Protein 1HPC (pdb70)

InterPro domains:
  IPR000089 Biotin/lipoyl attachment [PS50968] (56-138)
  IPR002930 Glycine cleavage system H-protein [MF_00272] (38-159)
  IPR002930 Glycine cleavage system H-protein [PTHR11715] (5-164)
  IPR003016 2-oxo acid dehydrogenase, lipoyl-binding site [PS00189] (81-110)
  IPR011053 Single hybrid motif [SSF51230] (37-160)
  IPR017453 Glycine cleavage system H-protein, subgroup [TIGR00527] (39-162)
  IPR033753 Glycine cleavage system H-protein/Simiate [PF01597] (41-160)
  IPR033753 Glycine cleavage system H-protein/Simiate [cd06848] (43-137)

Organism: Pisum sativum (NCBI:txid3888)

Solvent-accessible surface area: 12302 Å² total; per-residue (Å²): 102,84,38,70,122,69,17,74,0,7,73,59,24,4,2,2,83,83,81,66,90,45,0,7,0,0,6,0,27,13,13,22,89,109,24,30,71,3,4,44,3,49,37,20,121,78,51,60,86,11,71,80,42,124,26,17,15,3,0,1,9,62,54,9,7,33,36,5,48,1,6,1,16,2,64,0,52,99,26,14,103,42,0,80,64,123,19,31,37,0,39,88,12,10,18,120,81,1,54,0,0,65,0,104,25,91,48,73,110,27,26,152,79,16,42,15,15,162,104,0,56,132,66,12,109,108,82,49,74,92,204,94,97,40,68,132,78,13,65,0,8,30,8,20,1,4,2,78,76,94,70,68,39,0,10,0,0,8,0,27,12,12,23,89,44,5,23,113,4,63,101,7,92,37,25,125,77,50,66,84,10,68,81,44,98,42,21,14,13,1,61,5,107,115,10,85,12,46,1,4,1,3,0,14,3,82,0,71,82,22,14,101,39,0,98,69,115,26,24,36,2,36,85,23,13,28,123,86,1,42,0,0,45,0,115,21,98,37,69,89,34,26,145,77,11,39,17,13,159,89,0,46,114,32,12,108,84,6,83,49,110,146

GO terms:
  GO:0005759 mitochondrial matrix (C, IDA)
  GO:0019464 glycine decarboxylation via glycine cleavage system (P, IDA)
  GO:0005960 glycine cleavage complex (C, IDA)

Foldseek 3Di:
DDFDFQWFADLLAKTWHDDPQKIWIFGDLVVDVVQDAWDAKFADDAFAKAAAQQFGIWTHGPVDIGTDHDNAIFGWHAALPVCHVPVRCCNVPRPPSRTGTMGRGPPVCSSVVTHGRVRSVVSVVVVVVVD/DDFDAQWFAALLAKIWHDDDQKIWIFGDLLVCVVQDAWDAKFAADFFAKFAAPDFGIWTHGPHDIGTDHDNAIFTWHFALPVCHVPVRCCNVPGPDSRTGTMGRGPDVCSSVVTHGRVVSVVSVVVVPDDD

CATH classification: 2.40.50.100

Nearest PDB structures (foldseek):
  1htp-assembly1_A  TM=1.001E+00  e=2.526E-24  Pisum sativum
  1onl-assembly3_C  TM=9.726E-01  e=1.436E-16  Thermus thermophilus
  3wdn-assembly1_A  TM=9.817E-01  e=2.913E-16  Bos taurus
  1zko-assembly1_A  TM=9.406E-01  e=2.735E-15  Thermotoga maritima
  2edg-assembly1_A  TM=9.296E-01  e=8.887E-15  Mus musculus

Radius of gyration: 18.56 Å; Cα contacts (8 Å, |Δi|>4): 601; chains: 2; bounding box: 46×46×42 Å

Sequence (262 aa):
SNVLDGLKYAPSHEWVKHEGSVATIGITDHAQDHLGEVVFVELPEPGVSVTKGKGFGAVESVKATSDVNSPISGEVIEVNTGLTGKPGLINSSPYEDGWMIKIKPTSPDELESLLGAKEYTKFCEEEDAAHSNVLDGLKYAPSHEWVKHEGSVATIGITDHAQDHLGEVVFVELPEPGVSVTKGKGFGAVESVKATSDVNSPISGEVIEVNTGLTGKPGLINSSPYEDGWMIKIKPTSPDELESLLGAKEYTKFCEEEDAAH

Structure (mmCIF, N/CA/C/O backbone):
data_1HPC
#
_entry.id   1HPC
#
_cell.length_a   57.300
_cell.length_b   57.300
_cell.length_c   136.800
_cell.angle_alpha   90.00
_cell.angle_beta   90.00
_cell.angle_gamma   120.00
#
_symmetry.space_group_name_H-M   'P 31 2 1'
#
loop_
_entity.id
_entity.type
_entity.pdbx_description
1 polymer 'H PROTEIN OF THE GLYCINE CLEAVAGE SYSTEM'
2 non-polymer '5-[(3S)-1,2-dithiolan-3-yl]pentanoic acid'
3 non-polymer 'LIPOIC ACID'
4 water water
#
loop_
_atom_site.group_PDB
_atom_site.id
_atom_site.type_symbol
_atom_site.label_atom_id
_atom_site.label_alt_id
_atom_site.label_comp_id
_atom_site.label_asym_id
_atom_site.label_entity_id
_atom_site.label_seq_id
_atom_site.pdbx_PDB_ins_code
_atom_site.Cartn_x
_atom_site.Cartn_y
_atom_site.Cartn_z
_atom_site.occupancy
_atom_site.B_iso_or_equiv
_atom_site.auth_seq_id
_atom_site.auth_comp_id
_atom_site.auth_asym_id
_atom_site.auth_atom_id
_atom_site.pdbx_PDB_model_num
ATOM 1 N N . SER A 1 1 ? 28.728 -15.614 -2.264 1.00 48.76 1 SER A N 1
ATOM 2 C CA . SER A 1 1 ? 29.709 -16.630 -2.518 1.00 48.41 1 SER A CA 1
ATOM 3 C C . SER A 1 1 ? 30.587 -16.565 -3.773 1.00 44.48 1 SER A C 1
ATOM 4 O O . SER A 1 1 ? 31.255 -17.548 -4.045 1.00 48.07 1 SER A O 1
ATOM 11 N N . ASN A 1 2 ? 30.630 -15.530 -4.615 1.00 38.08 2 ASN A N 1
ATOM 12 C CA . ASN A 1 2 ? 31.638 -15.428 -5.669 1.00 33.05 2 ASN A CA 1
ATOM 13 C C . ASN A 1 2 ? 32.896 -14.887 -4.979 1.00 30.31 2 ASN A C 1
ATOM 14 O O . ASN A 1 2 ? 32.778 -13.922 -4.210 1.00 24.15 2 ASN A O 1
ATOM 20 N N . VAL A 1 3 ? 34.062 -15.524 -5.124 1.00 26.57 3 VAL A N 1
ATOM 21 C CA . VAL A 1 3 ? 35.294 -15.104 -4.476 1.00 25.96 3 VAL A CA 1
ATOM 22 C C . VAL A 1 3 ? 36.256 -14.795 -5.601 1.00 25.99 3 VAL A C 1
ATOM 23 O O . VAL A 1 3 ? 36.407 -15.638 -6.488 1.00 27.39 3 VAL A O 1
ATOM 28 N N . LEU A 1 4 ? 36.929 -13.653 -5.598 1.00 25.46 4 LEU A N 1
ATOM 29 C CA . LEU A 1 4 ? 37.831 -13.342 -6.708 1.00 28.74 4 LEU A CA 1
ATOM 30 C C . LEU A 1 4 ? 39.291 -13.668 -6.436 1.00 30.45 4 LEU A C 1
ATOM 31 O O . LEU A 1 4 ? 39.813 -13.393 -5.357 1.00 30.11 4 LEU A O 1
ATOM 37 N N . ASP A 1 5 ? 39.948 -14.228 -7.417 1.00 32.80 5 ASP A N 1
ATOM 38 C CA . ASP A 1 5 ? 41.322 -14.667 -7.279 1.00 38.09 5 ASP A CA 1
ATOM 39 C C . ASP A 1 5 ? 42.574 -13.806 -7.089 1.00 37.05 5 ASP A C 1
ATOM 40 O O . ASP A 1 5 ? 43.669 -14.313 -6.868 1.00 39.64 5 ASP A O 1
ATOM 46 N N . GLY A 1 6 ? 42.404 -12.559 -6.741 1.00 36.41 6 GLY A N 1
ATOM 47 C CA . GLY A 1 6 ? 43.533 -11.643 -6.940 1.00 36.89 6 GLY A CA 1
ATOM 48 C C . GLY A 1 6 ? 43.388 -10.550 -5.913 1.00 35.10 6 GLY A C 1
ATOM 49 O O . GLY A 1 6 ? 43.921 -9.459 -6.054 1.00 37.11 6 GLY A O 1
ATOM 51 N N . LEU A 1 7 ? 42.585 -10.826 -4.882 1.00 28.95 7 LEU A N 1
ATOM 52 C CA . LEU A 1 7 ? 42.320 -9.895 -3.822 1.00 26.54 7 LEU A CA 1
ATOM 53 C C . LEU A 1 7 ? 42.821 -10.510 -2.529 1.00 25.18 7 LEU A C 1
ATOM 54 O O . LEU A 1 7 ? 43.104 -11.704 -2.480 1.00 25.92 7 LEU A O 1
ATOM 60 N N . LYS A 1 8 ? 42.890 -9.710 -1.484 1.00 26.03 8 LYS A N 1
ATOM 61 C CA . LYS A 1 8 ? 43.285 -10.136 -0.158 1.00 27.47 8 LYS A CA 1
ATOM 62 C C . LYS A 1 8 ? 42.040 -9.985 0.705 1.00 24.82 8 LYS A C 1
ATOM 63 O O . LYS A 1 8 ? 41.292 -9.026 0.503 1.00 21.79 8 LYS A O 1
ATOM 73 N N . TYR A 1 9 ? 41.792 -10.869 1.660 1.00 19.75 9 TYR A N 1
ATOM 74 C CA . TYR A 1 9 ? 40.553 -10.839 2.391 1.00 20.31 9 TYR A CA 1
ATOM 75 C C . TYR A 1 9 ? 40.739 -10.826 3.899 1.00 24.07 9 TYR A C 1
ATOM 76 O O . TYR A 1 9 ? 41.684 -11.413 4.452 1.00 25.59 9 TYR A O 1
ATOM 87 N N . ALA A 1 10 ? 39.848 -10.122 4.593 1.00 22.09 10 ALA A N 1
ATOM 88 C CA . ALA A 1 10 ? 39.832 -10.116 6.034 1.00 20.55 10 ALA A CA 1
ATOM 89 C C . ALA A 1 10 ? 38.703 -11.049 6.491 1.00 22.84 10 ALA A C 1
ATOM 90 O O . ALA A 1 10 ? 37.665 -11.166 5.827 1.00 19.29 10 ALA A O 1
ATOM 93 N N . PRO A 1 11 ? 38.860 -11.713 7.649 1.00 24.69 11 PRO A N 1
ATOM 94 C CA . PRO A 1 11 ? 37.833 -12.520 8.313 1.00 23.70 11 PRO A CA 1
ATOM 95 C C . PRO A 1 11 ? 36.510 -11.794 8.470 1.00 23.12 11 PRO A C 1
ATOM 96 O O . PRO A 1 11 ? 35.431 -12.373 8.351 1.00 22.12 11 PRO A O 1
ATOM 100 N N . SER A 1 12 ? 36.549 -10.483 8.675 1.00 21.30 12 SER A N 1
ATOM 101 C CA . SER A 1 12 ? 35.324 -9.734 8.823 1.00 21.74 12 SER A CA 1
ATOM 102 C C . SER A 1 12 ? 34.689 -9.397 7.469 1.00 19.45 12 SER A C 1
ATOM 103 O O . SER A 1 12 ? 33.769 -8.594 7.388 1.00 22.04 12 SER A O 1
ATOM 108 N N . HIS A 1 13 ? 35.146 -10.019 6.378 1.00 18.02 13 HIS A N 1
ATOM 109 C CA . HIS A 1 13 ? 34.576 -9.965 5.043 1.00 17.44 13 HIS A CA 1
ATOM 110 C C . HIS A 1 13 ? 34.736 -8.699 4.216 1.00 16.93 13 HIS A C 1
ATOM 111 O O . HIS A 1 13 ? 33.859 -8.289 3.460 1.00 18.34 13 HIS A O 1
ATOM 121 N N . GLU A 1 14 ? 35.947 -8.159 4.246 1.00 17.48 14 GLU A N 1
ATOM 122 C CA . GLU A 1 14 ? 36.341 -7.001 3.448 1.00 16.54 14 GLU A CA 1
ATOM 123 C C . GLU A 1 14 ? 37.418 -7.529 2.514 1.00 17.61 14 GLU A C 1
ATOM 124 O O . GLU A 1 14 ? 38.122 -8.495 2.860 1.00 18.98 14 GLU A O 1
ATOM 131 N N . TRP A 1 15 ? 37.541 -6.934 1.337 1.00 15.81 15 TRP A N 1
ATOM 132 C CA . TRP A 1 15 ? 38.557 -7.306 0.387 1.00 13.60 15 TRP A CA 1
ATOM 133 C C . TRP A 1 15 ? 39.485 -6.120 0.202 1.00 16.96 15 TRP A C 1
ATOM 134 O O . TRP A 1 15 ? 39.092 -4.968 0.482 1.00 15.35 15 TRP A O 1
ATOM 147 N N . VAL A 1 16 ? 40.704 -6.379 -0.262 1.00 15.63 16 VAL A N 1
ATOM 148 C CA . VAL A 1 16 ? 41.663 -5.329 -0.578 1.00 20.48 16 VAL A CA 1
ATOM 149 C C . VAL A 1 16 ? 42.198 -5.687 -1.966 1.00 22.72 16 VAL A C 1
ATOM 150 O O . VAL A 1 16 ? 42.503 -6.856 -2.228 1.00 21.83 16 VAL A O 1
ATOM 155 N N . LYS A 1 17 ? 42.299 -4.693 -2.845 1.00 23.08 17 LYS A N 1
ATOM 156 C CA . LYS A 1 17 ? 42.897 -4.821 -4.158 1.00 22.90 17 LYS A CA 1
ATOM 157 C C . LYS A 1 17 ? 44.049 -3.840 -4.100 1.00 25.30 17 LYS A C 1
ATOM 158 O O . LYS A 1 17 ? 43.863 -2.626 -4.013 1.00 21.83 17 LYS A O 1
ATOM 168 N N . HIS A 1 18 ? 45.264 -4.350 -4.101 1.00 29.43 18 HIS A N 1
ATOM 169 C CA . HIS A 1 18 ? 46.455 -3.519 -4.025 1.00 35.22 18 HIS A CA 1
ATOM 170 C C . HIS A 1 18 ? 47.018 -3.346 -5.434 1.00 38.09 18 HIS A C 1
ATOM 171 O O . HIS A 1 18 ? 47.469 -4.341 -5.999 1.00 38.59 18 HIS A O 1
ATOM 181 N N . GLU A 1 19 ? 47.012 -2.154 -6.033 1.00 41.60 19 GLU A N 1
ATOM 182 C CA . GLU A 1 19 ? 47.578 -1.960 -7.360 1.00 44.58 19 GLU A CA 1
ATOM 183 C C . GLU A 1 19 ? 48.608 -0.863 -7.100 1.00 45.06 19 GLU A C 1
ATOM 184 O O . GLU A 1 19 ? 48.260 0.278 -6.784 1.00 45.77 19 GLU A O 1
ATOM 191 N N . GLY A 1 20 ? 49.902 -1.183 -7.145 1.00 44.88 20 GLY A N 1
ATOM 192 C CA . GLY A 1 20 ? 50.958 -0.200 -6.927 1.00 43.34 20 GLY A CA 1
ATOM 193 C C . GLY A 1 20 ? 50.973 0.394 -5.520 1.00 41.66 20 GLY A C 1
ATOM 194 O O . GLY A 1 20 ? 51.072 -0.332 -4.522 1.00 43.02 20 GLY A O 1
ATOM 196 N N . SER A 1 21 ? 50.855 1.716 -5.422 1.00 40.17 21 SER A N 1
ATOM 197 C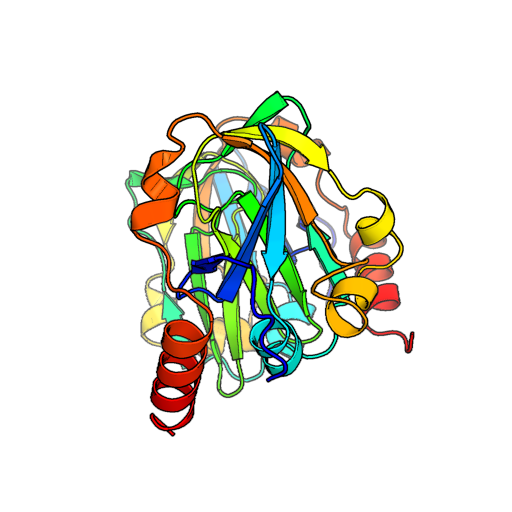 CA . SER A 1 21 ? 50.870 2.393 -4.141 1.00 39.23 21 SER A CA 1
ATOM 198 C C . SER A 1 21 ? 49.497 2.801 -3.617 1.00 35.84 21 SER A C 1
ATOM 199 O O . SER A 1 21 ? 49.400 3.643 -2.716 1.00 35.30 21 SER A O 1
ATOM 204 N N . VAL A 1 22 ? 48.415 2.275 -4.180 1.00 31.94 22 VAL A N 1
ATOM 205 C CA . VAL A 1 22 ? 47.107 2.496 -3.609 1.00 28.11 22 VAL A CA 1
ATOM 206 C C . VAL A 1 22 ? 46.472 1.137 -3.409 1.00 24.31 22 VAL A C 1
ATOM 207 O O . VAL A 1 22 ? 46.869 0.130 -4.010 1.00 24.48 22 VAL A O 1
ATOM 212 N N . ALA A 1 23 ? 45.502 1.110 -2.512 1.00 19.88 23 ALA A N 1
ATOM 213 C CA . ALA A 1 23 ? 44.769 -0.087 -2.186 1.00 18.62 23 ALA A CA 1
ATOM 214 C C . ALA A 1 23 ? 43.314 0.341 -2.144 1.00 18.63 23 ALA A C 1
ATOM 215 O O . ALA A 1 23 ? 43.016 1.398 -1.579 1.00 17.35 23 ALA A O 1
ATOM 218 N N . THR A 1 24 ? 42.433 -0.424 -2.787 1.00 19.09 24 THR A N 1
ATOM 219 C CA . THR A 1 24 ? 40.988 -0.175 -2.819 1.00 17.23 24 THR A CA 1
ATOM 220 C C . THR A 1 24 ? 40.370 -1.216 -1.885 1.00 16.15 24 THR A C 1
ATOM 221 O O . THR A 1 24 ? 40.772 -2.397 -1.900 1.00 14.55 24 THR A O 1
ATOM 227 N N . ILE A 1 25 ? 39.410 -0.787 -1.077 1.00 12.78 25 ILE A N 1
ATOM 228 C CA . ILE A 1 25 ? 38.745 -1.623 -0.094 1.00 13.90 25 ILE A CA 1
ATOM 229 C C . ILE A 1 25 ? 37.235 -1.629 -0.352 1.00 13.29 25 ILE A C 1
ATOM 230 O O . ILE A 1 25 ? 36.683 -0.584 -0.729 1.00 10.60 25 ILE A O 1
ATOM 236 N N . GLY A 1 26 ? 36.563 -2.780 -0.144 1.00 11.91 26 GLY A N 1
ATOM 237 C CA . GLY A 1 26 ? 35.120 -2.928 -0.211 1.00 9.34 26 GLY A CA 1
ATOM 238 C C . GLY A 1 26 ? 34.702 -4.146 0.608 1.00 12.71 26 GLY A C 1
ATOM 239 O O . GLY A 1 26 ? 35.520 -4.733 1.320 1.00 10.60 26 GLY A O 1
ATOM 241 N N . ILE A 1 27 ? 33.448 -4.585 0.593 1.00 12.95 27 ILE A N 1
ATOM 242 C CA . ILE A 1 27 ? 33.043 -5.768 1.340 1.00 13.58 27 ILE A CA 1
ATOM 243 C C . ILE A 1 27 ? 32.736 -6.879 0.317 1.00 14.07 27 ILE A C 1
ATOM 244 O O . ILE A 1 27 ? 32.481 -6.618 -0.870 1.00 12.89 27 ILE A O 1
ATOM 250 N N . THR A 1 28 ? 32.816 -8.153 0.702 1.00 13.31 28 THR A N 1
ATOM 251 C CA . THR A 1 28 ? 32.706 -9.211 -0.274 1.00 10.21 28 THR A CA 1
ATOM 252 C C . THR A 1 28 ? 31.282 -9.541 -0.673 1.00 13.28 28 THR A C 1
ATOM 253 O O . THR A 1 28 ? 30.302 -9.087 -0.065 1.00 11.22 28 THR A O 1
ATOM 259 N N . ASP A 1 29 ? 31.182 -10.423 -1.680 1.00 12.73 29 ASP A N 1
ATOM 260 C CA . ASP A 1 29 ? 29.897 -10.921 -2.116 1.00 13.39 29 ASP A CA 1
ATOM 261 C C . ASP A 1 29 ? 29.250 -11.712 -0.995 1.00 15.77 29 ASP A C 1
ATOM 262 O O . ASP A 1 29 ? 28.026 -11.668 -0.849 1.00 13.98 29 ASP A O 1
ATOM 268 N N . HIS A 1 30 ? 30.011 -12.465 -0.176 1.00 13.08 30 HIS A N 1
ATOM 269 C CA . HIS A 1 30 ? 29.431 -13.193 0.938 1.00 16.49 30 HIS A CA 1
ATOM 270 C C . HIS A 1 30 ? 28.845 -12.206 1.941 1.00 17.39 30 HIS A C 1
ATOM 271 O O . HIS A 1 30 ? 27.768 -12.468 2.501 1.00 17.16 30 HIS A O 1
ATOM 281 N N . ALA A 1 31 ? 29.554 -11.111 2.204 1.00 17.02 31 ALA A N 1
ATOM 282 C CA . ALA A 1 31 ? 29.052 -10.108 3.116 1.00 14.10 31 ALA A CA 1
ATOM 283 C C . ALA A 1 31 ? 27.748 -9.512 2.595 1.00 13.51 31 ALA A C 1
ATOM 284 O O . ALA A 1 31 ? 26.765 -9.560 3.342 1.00 14.66 31 ALA A O 1
ATOM 287 N N . GLN A 1 32 ? 27.616 -9.035 1.351 1.00 12.64 32 GLN A N 1
ATOM 288 C CA . GLN A 1 32 ? 26.365 -8.376 0.966 1.00 12.28 32 GLN A CA 1
ATOM 289 C C . GLN A 1 32 ? 25.207 -9.359 0.967 1.00 13.30 32 GLN A C 1
ATOM 290 O O . GLN A 1 32 ? 24.118 -9.082 1.467 1.00 13.67 32 GLN A O 1
ATOM 299 N N . ASP A 1 33 ? 25.499 -10.607 0.577 1.00 13.10 33 ASP A N 1
ATOM 300 C CA . ASP A 1 33 ? 24.450 -11.605 0.486 1.00 16.31 33 ASP A CA 1
ATOM 301 C C . ASP A 1 33 ? 23.846 -11.930 1.843 1.00 16.08 33 ASP A C 1
ATOM 302 O O . ASP A 1 33 ? 22.650 -12.171 1.974 1.00 17.51 33 ASP A O 1
ATOM 308 N N . HIS A 1 34 ? 24.666 -11.925 2.901 1.00 14.23 34 HIS A N 1
ATOM 309 C CA . HIS A 1 34 ? 24.189 -12.142 4.246 1.00 14.68 34 HIS A CA 1
ATOM 310 C C . HIS A 1 34 ? 23.584 -10.893 4.863 1.00 14.87 34 HIS A C 1
ATOM 311 O O . HIS A 1 34 ? 22.758 -11.057 5.749 1.00 17.51 34 HIS A O 1
ATOM 321 N N . LEU A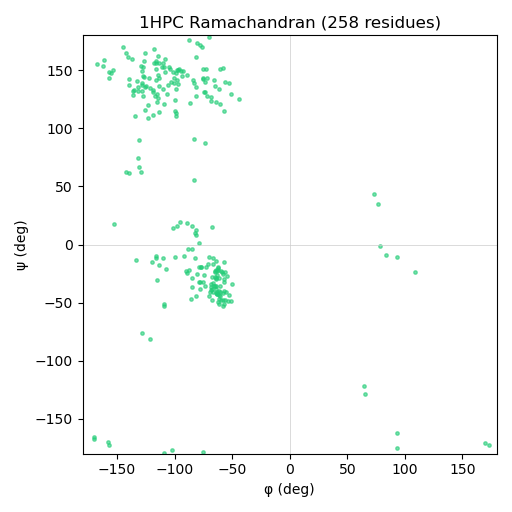 1 35 ? 23.932 -9.664 4.469 1.00 13.99 35 LEU A N 1
ATOM 322 C CA . LEU A 1 35 ? 23.313 -8.491 5.078 1.00 16.57 35 LEU A CA 1
ATOM 323 C C . LEU A 1 35 ? 21.918 -8.241 4.536 1.00 18.05 35 LEU A C 1
ATOM 324 O O . LEU A 1 35 ? 21.046 -7.725 5.249 1.00 18.31 35 LEU A O 1
ATOM 330 N N . GLY A 1 36 ? 21.729 -8.595 3.265 1.00 15.74 36 GLY A N 1
ATOM 331 C CA . GLY A 1 36 ? 20.482 -8.354 2.598 1.00 16.13 36 GLY A CA 1
ATOM 332 C C . GLY A 1 36 ? 20.618 -7.016 1.902 1.00 14.41 36 GLY A C 1
ATOM 333 O O . GLY A 1 36 ? 21.721 -6.494 1.759 1.00 15.57 36 GLY A O 1
ATOM 335 N N . GLU A 1 37 ? 19.496 -6.421 1.529 1.00 13.46 37 GLU A N 1
ATOM 336 C CA . GLU A 1 37 ? 19.483 -5.162 0.790 1.00 16.03 37 GLU A CA 1
ATOM 337 C C . GLU A 1 37 ? 20.142 -4.009 1.553 1.00 15.48 37 GLU A C 1
ATOM 338 O O . GLU A 1 37 ? 19.684 -3.631 2.651 1.00 16.68 37 GLU A O 1
ATOM 345 N N . VAL A 1 38 ? 21.180 -3.425 0.950 1.00 14.26 38 VAL A N 1
ATOM 346 C CA . VAL A 1 38 ? 21.913 -2.317 1.520 1.00 13.70 38 VAL A CA 1
ATOM 347 C C . VAL A 1 38 ? 21.199 -1.031 1.127 1.00 15.90 38 VAL A C 1
ATOM 348 O O . VAL A 1 38 ? 21.007 -0.712 -0.052 1.00 12.49 38 VAL A O 1
ATOM 353 N N . VAL A 1 39 ? 20.802 -0.292 2.169 1.00 15.22 39 VAL A N 1
ATOM 354 C CA . VAL A 1 39 ? 20.053 0.944 1.989 1.00 15.30 39 VAL A CA 1
ATOM 355 C C . VAL A 1 39 ? 20.837 2.205 2.345 1.00 17.29 39 VAL A C 1
ATOM 356 O O . VAL A 1 39 ? 20.374 3.304 2.019 1.00 17.11 39 VAL A O 1
ATOM 361 N N . PHE A 1 40 ? 22.012 2.142 2.994 1.00 16.16 40 PHE A N 1
ATOM 362 C CA . PHE A 1 40 ? 22.779 3.344 3.304 1.00 12.76 40 PHE A CA 1
ATOM 363 C C . PHE A 1 40 ? 24.208 2.944 3.630 1.00 13.46 40 PHE A C 1
ATOM 364 O O . PHE A 1 40 ? 24.440 1.817 4.070 1.00 11.63 40 PHE A O 1
ATOM 373 N N . VAL A 1 41 ? 25.184 3.838 3.417 1.00 13.76 41 VAL A N 1
ATOM 374 C CA . VAL A 1 41 ? 26.609 3.587 3.638 1.00 16.45 41 VAL A CA 1
ATOM 375 C C . VAL A 1 41 ? 27.170 4.856 4.262 1.00 14.91 41 VAL A C 1
ATOM 376 O O . VAL A 1 41 ? 26.813 5.953 3.838 1.00 16.45 41 VAL A O 1
ATOM 381 N N . GLU A 1 42 ? 28.011 4.736 5.276 1.00 13.07 42 GLU A N 1
ATOM 382 C CA . GLU A 1 42 ? 28.674 5.870 5.907 1.00 16.02 42 GLU A CA 1
ATOM 383 C C . GLU A 1 42 ? 30.182 5.731 5.664 1.00 12.98 42 GLU A C 1
ATOM 384 O O . GLU A 1 42 ? 30.770 4.698 6.012 1.00 15.80 42 GLU A O 1
ATOM 391 N N . LEU A 1 43 ? 30.824 6.717 5.042 1.00 13.77 43 LEU A N 1
ATOM 392 C CA . LEU A 1 43 ? 32.233 6.634 4.661 1.00 13.91 43 LEU A CA 1
ATOM 393 C C . LEU A 1 43 ? 33.081 7.679 5.390 1.00 16.71 43 LEU A C 1
ATOM 394 O O . LEU A 1 43 ? 32.524 8.673 5.875 1.00 18.04 43 LEU A O 1
ATOM 400 N N . PRO A 1 44 ? 34.399 7.518 5.574 1.00 14.75 44 PRO A N 1
ATOM 401 C CA . PRO A 1 44 ? 35.266 8.557 6.087 1.00 15.66 44 PRO A CA 1
ATOM 402 C C . PRO A 1 44 ? 35.484 9.716 5.110 1.00 16.85 44 PRO A C 1
ATOM 403 O O . PRO A 1 44 ? 35.033 9.751 3.967 1.00 14.28 44 PRO A O 1
ATOM 407 N N . GLU A 1 45 ? 36.260 10.667 5.600 1.00 16.46 45 GLU A N 1
ATOM 408 C CA . GLU A 1 45 ? 36.583 11.872 4.887 1.00 17.98 45 GLU A CA 1
ATOM 409 C C . GLU A 1 45 ? 37.964 11.672 4.261 1.00 17.11 45 GLU A C 1
ATOM 410 O O . GLU A 1 45 ? 38.803 10.963 4.833 1.00 12.95 45 GLU A O 1
ATOM 417 N N . PRO A 1 46 ? 38.272 12.246 3.096 1.00 17.07 46 PRO A N 1
ATOM 418 C CA . PRO A 1 46 ? 39.600 12.243 2.514 1.00 17.46 46 PRO A CA 1
ATOM 419 C C . PRO A 1 46 ? 40.640 12.841 3.452 1.00 16.47 46 PRO A C 1
ATOM 420 O O . PRO A 1 46 ? 40.360 13.814 4.152 1.00 17.28 46 PRO A O 1
ATOM 424 N N . GLY A 1 47 ? 41.830 12.256 3.526 1.00 16.61 47 GLY A N 1
ATOM 425 C CA . GLY A 1 47 ? 42.889 12.752 4.388 1.00 18.98 47 GLY A CA 1
ATOM 426 C C . GLY A 1 47 ? 42.917 12.081 5.757 1.00 19.47 47 GLY A C 1
ATOM 427 O O . GLY A 1 47 ? 43.848 12.248 6.539 1.00 21.31 47 GLY A O 1
ATOM 429 N N . VAL A 1 48 ? 41.895 11.312 6.093 1.00 21.08 48 VAL A N 1
ATOM 430 C CA . VAL A 1 48 ? 41.784 10.577 7.349 1.00 21.93 48 VAL A CA 1
ATOM 431 C C . VAL A 1 48 ? 42.680 9.356 7.327 1.00 19.83 48 VAL A C 1
ATOM 432 O O . VAL A 1 48 ? 42.935 8.810 6.265 1.00 19.08 48 VAL A O 1
ATOM 437 N N . SER A 1 49 ? 43.167 8.917 8.469 1.00 20.54 49 SER A N 1
ATOM 438 C CA . SER A 1 49 ? 43.924 7.686 8.602 1.00 21.79 49 SER A CA 1
ATOM 439 C C . SER A 1 49 ? 42.983 6.600 9.069 1.00 21.51 49 SER A C 1
ATOM 440 O O . SER A 1 49 ? 42.082 6.870 9.864 1.00 23.78 49 SER A O 1
ATOM 445 N N . VAL A 1 50 ? 43.161 5.395 8.558 1.00 19.02 50 VAL A N 1
ATOM 446 C CA . VAL A 1 50 ? 42.410 4.237 9.014 1.00 21.42 50 VAL A CA 1
ATOM 447 C C . VAL A 1 50 ? 43.472 3.283 9.583 1.00 22.01 50 VAL A C 1
ATOM 448 O O . VAL A 1 50 ? 44.658 3.365 9.208 1.00 17.16 50 VAL A O 1
ATOM 453 N N . THR A 1 51 ? 43.112 2.365 10.493 1.00 23.99 51 THR A N 1
ATOM 454 C CA . THR A 1 51 ? 44.045 1.443 11.150 1.00 19.97 51 THR A CA 1
ATOM 455 C C . THR A 1 51 ? 43.497 0.045 10.990 1.00 18.95 51 THR A C 1
ATOM 456 O O . THR A 1 51 ? 42.291 -0.152 11.124 1.00 18.33 51 THR A O 1
ATOM 462 N N . LYS A 1 52 ? 44.385 -0.890 10.677 1.00 16.06 52 LYS A N 1
ATOM 463 C CA . LYS A 1 52 ? 44.101 -2.299 10.536 1.00 17.58 52 LYS A CA 1
ATOM 464 C C . LYS A 1 52 ? 43.204 -2.750 11.673 1.00 19.57 52 LYS A C 1
ATOM 465 O O . LYS A 1 52 ? 43.523 -2.462 12.822 1.00 22.92 52 LYS A O 1
ATOM 475 N N . GLY A 1 53 ? 42.061 -3.356 11.376 1.00 20.48 53 GLY A N 1
ATOM 476 C CA . GLY A 1 53 ? 41.150 -3.900 12.375 1.00 19.70 53 GLY A CA 1
ATOM 477 C C . GLY A 1 53 ? 40.264 -2.903 13.094 1.00 21.67 53 GLY A C 1
ATOM 478 O O . GLY A 1 53 ? 39.500 -3.332 13.954 1.00 22.12 53 GLY A O 1
ATOM 480 N N . LYS A 1 54 ? 40.356 -1.597 12.829 1.00 17.83 54 LYS A N 1
ATOM 481 C CA . LYS A 1 54 ? 39.518 -0.603 13.450 1.00 17.02 54 LYS A CA 1
ATOM 482 C C . LYS A 1 54 ? 38.502 -0.176 12.404 1.00 18.93 54 LYS A C 1
ATOM 483 O O . LYS A 1 54 ? 38.776 -0.211 11.198 1.00 17.25 54 LYS A O 1
ATOM 493 N N . GLY A 1 55 ? 37.332 0.269 12.845 1.00 18.13 55 GLY A N 1
ATOM 494 C CA . GLY A 1 55 ? 36.248 0.614 11.943 1.00 18.49 55 GLY A CA 1
ATOM 495 C C . GLY A 1 55 ? 36.498 1.934 11.253 1.00 18.64 55 GLY A C 1
ATOM 496 O O . GLY A 1 55 ? 37.028 2.875 11.857 1.00 21.28 55 GLY A O 1
ATOM 498 N N . PHE A 1 56 ? 36.119 2.007 9.985 1.00 15.46 56 PHE A N 1
ATOM 499 C CA . PHE A 1 56 ? 36.239 3.256 9.255 1.00 13.24 56 PHE A CA 1
ATOM 500 C C . PHE A 1 56 ? 34.887 3.742 8.762 1.00 12.35 56 PHE A C 1
ATOM 501 O O . PHE A 1 56 ? 34.791 4.870 8.292 1.00 16.10 56 PHE A O 1
ATOM 510 N N . GLY A 1 57 ? 33.836 2.906 8.757 1.00 13.22 57 GLY A N 1
ATOM 511 C CA . GLY A 1 57 ? 32.565 3.309 8.208 1.00 9.89 57 GLY A CA 1
ATOM 512 C C . GLY A 1 57 ? 31.517 2.282 8.540 1.00 12.98 57 GLY A C 1
ATOM 513 O O . GLY A 1 57 ? 31.785 1.390 9.355 1.00 15.14 57 GLY A O 1
ATOM 515 N N . ALA A 1 58 ? 30.366 2.305 7.895 1.00 11.26 58 ALA A N 1
ATOM 516 C CA . ALA A 1 58 ? 29.294 1.385 8.225 1.00 13.43 58 ALA A CA 1
ATOM 517 C C . ALA A 1 58 ? 28.423 1.167 7.011 1.00 14.12 58 ALA A C 1
ATOM 518 O O . ALA A 1 58 ? 28.296 2.049 6.162 1.00 15.72 58 ALA A O 1
ATOM 521 N N . VAL A 1 59 ? 27.829 -0.025 6.942 1.00 16.36 59 VAL A N 1
ATOM 522 C CA . VAL A 1 59 ? 26.907 -0.388 5.882 1.00 16.18 59 VAL A CA 1
ATOM 523 C C . VAL A 1 59 ? 25.596 -0.678 6.607 1.00 13.90 59 VAL A C 1
ATOM 524 O O . VAL A 1 59 ? 25.594 -1.356 7.629 1.00 9.67 59 VAL A O 1
ATOM 529 N N . GLU A 1 60 ? 24.474 -0.152 6.146 1.00 14.16 60 GLU A N 1
ATOM 530 C CA . GLU A 1 60 ? 23.193 -0.397 6.778 1.00 15.62 60 GLU A CA 1
ATOM 531 C C . GLU A 1 60 ? 22.302 -1.114 5.799 1.00 14.47 60 GLU A C 1
ATOM 532 O O . GLU A 1 60 ? 22.138 -0.689 4.644 1.00 15.28 60 GLU A O 1
ATOM 539 N N . SER A 1 61 ? 21.752 -2.227 6.247 1.00 15.62 61 SER A N 1
ATOM 540 C CA . SER A 1 61 ? 20.813 -3.002 5.465 1.00 13.61 61 SER A CA 1
ATOM 541 C C . SER A 1 61 ? 19.421 -2.689 6.011 1.00 16.09 61 SER A C 1
ATOM 542 O O . SER A 1 61 ? 19.252 -1.886 6.949 1.00 12.27 61 SER A O 1
ATOM 547 N N . VAL A 1 62 ? 18.400 -3.346 5.468 1.00 15.65 62 VAL A N 1
ATOM 548 C CA . VAL A 1 62 ? 17.024 -3.159 5.934 1.00 19.18 62 VAL A CA 1
ATOM 549 C C . VAL A 1 62 ? 16.804 -3.589 7.382 1.00 20.43 62 VAL A C 1
ATOM 550 O O . VAL A 1 62 ? 15.902 -3.063 8.039 1.00 25.61 62 VAL A O 1
ATOM 555 N N . LYS A 1 63 ? 17.616 -4.531 7.880 1.00 20.86 63 LYS A N 1
ATOM 556 C CA . LYS A 1 63 ? 17.491 -5.051 9.226 1.00 21.37 63 LYS A CA 1
ATOM 557 C C . LYS A 1 63 ? 18.592 -4.592 10.181 1.00 22.12 63 LYS A C 1
ATOM 558 O O . LYS A 1 63 ? 18.368 -4.604 11.401 1.00 24.71 63 LYS A O 1
ATOM 565 N N . ALA A 1 64 ? 19.778 -4.148 9.729 1.00 19.55 64 ALA A N 1
ATOM 566 C CA . ALA A 1 64 ? 20.880 -3.962 10.659 1.00 16.29 64 ALA A CA 1
ATOM 567 C C . ALA A 1 64 ? 22.021 -3.074 10.227 1.00 13.23 64 ALA A C 1
ATOM 568 O O . ALA A 1 64 ? 22.201 -2.871 9.036 1.00 12.99 64 ALA A O 1
ATOM 571 N N . THR A 1 65 ? 22.791 -2.566 11.191 1.00 12.84 65 THR A N 1
ATOM 572 C CA . THR A 1 65 ? 23.994 -1.768 10.940 1.00 10.86 65 THR A CA 1
ATOM 573 C C . THR A 1 65 ? 25.187 -2.709 11.081 1.00 11.78 65 THR A C 1
ATOM 574 O O . THR A 1 65 ? 25.304 -3.461 12.055 1.00 12.06 65 THR A O 1
ATOM 580 N N . SER A 1 66 ? 26.115 -2.650 10.146 1.00 13.54 66 SER A N 1
ATOM 581 C CA . SER A 1 66 ? 27.323 -3.434 10.210 1.00 14.13 66 SER A CA 1
ATOM 582 C C . SER A 1 66 ? 28.527 -2.493 10.079 1.00 11.13 66 SER A C 1
ATOM 583 O O . SER A 1 66 ? 28.712 -1.866 9.033 1.00 11.71 66 SER A O 1
ATOM 588 N N . ASP A 1 67 ? 29.386 -2.365 11.088 1.00 11.41 67 ASP A N 1
ATOM 589 C CA . ASP A 1 67 ? 30.531 -1.469 11.007 1.00 10.70 67 ASP A CA 1
ATOM 590 C C . ASP A 1 67 ? 31.614 -2.215 10.283 1.00 13.49 67 ASP A C 1
ATOM 591 O O . ASP A 1 67 ? 31.746 -3.430 10.461 1.00 14.29 67 ASP A O 1
ATOM 597 N N . VAL A 1 68 ? 32.311 -1.506 9.394 1.00 13.46 68 VAL A N 1
ATOM 598 C CA . VAL A 1 68 ? 33.316 -2.147 8.552 1.00 17.13 68 VAL A CA 1
ATOM 599 C C . VAL A 1 68 ? 34.687 -1.748 9.036 1.00 14.14 68 VAL A C 1
ATOM 600 O O . VAL A 1 68 ? 34.963 -0.568 9.262 1.00 14.70 68 VAL A O 1
ATOM 605 N N . ASN A 1 69 ? 35.527 -2.747 9.234 1.00 17.48 69 ASN A N 1
ATOM 606 C CA . ASN A 1 69 ? 36.879 -2.538 9.758 1.00 19.83 69 ASN A CA 1
ATOM 607 C C . ASN A 1 69 ? 37.876 -2.397 8.637 1.00 19.14 69 ASN A C 1
ATOM 608 O O . ASN A 1 69 ? 37.712 -3.071 7.615 1.00 20.87 69 ASN A O 1
ATOM 614 N N . SER A 1 70 ? 38.908 -1.567 8.773 1.00 14.99 70 SER A N 1
ATOM 615 C CA . SER A 1 70 ? 39.873 -1.432 7.703 1.00 15.69 70 SER A CA 1
ATOM 616 C C . SER A 1 70 ? 40.722 -2.701 7.714 1.00 16.90 70 SER A C 1
ATOM 617 O O . SER A 1 70 ? 41.154 -3.089 8.811 1.00 15.93 70 SER A O 1
ATOM 622 N N . PRO A 1 71 ? 40.976 -3.429 6.612 1.00 16.90 71 PRO A N 1
ATOM 623 C CA . PRO A 1 71 ? 41.846 -4.597 6.623 1.00 19.87 71 PRO A CA 1
ATOM 624 C C . PRO A 1 71 ? 43.323 -4.252 6.752 1.00 21.96 71 PRO A C 1
ATOM 625 O O . PRO A 1 71 ? 44.105 -5.110 7.153 1.00 19.99 71 PRO A O 1
ATOM 629 N N . ILE A 1 72 ? 43.737 -3.005 6.443 1.00 23.30 72 ILE A N 1
ATOM 630 C CA . ILE A 1 72 ? 45.122 -2.550 6.565 1.00 22.28 72 ILE A CA 1
ATOM 631 C C . ILE A 1 72 ? 45.132 -1.069 7.005 1.00 21.84 72 ILE A C 1
ATOM 632 O O . ILE A 1 72 ? 44.089 -0.413 7.037 1.00 23.57 72 ILE A O 1
ATOM 638 N N . SER A 1 73 ? 46.261 -0.483 7.372 1.00 21.01 73 SER A N 1
ATOM 639 C CA . SER A 1 73 ? 46.393 0.890 7.823 1.00 21.98 73 SER A CA 1
ATOM 640 C C . SER A 1 73 ? 46.782 1.810 6.657 1.00 21.84 73 SER A C 1
ATOM 641 O O . SER A 1 73 ? 47.494 1.372 5.739 1.00 17.91 73 SER A O 1
ATOM 646 N N . GLY A 1 74 ? 46.364 3.081 6.676 1.00 19.36 74 GLY A N 1
ATOM 647 C CA . GLY A 1 74 ? 46.686 3.978 5.589 1.00 17.42 74 GLY A CA 1
ATOM 648 C C . GLY A 1 74 ? 45.988 5.310 5.701 1.00 18.08 74 GLY A C 1
ATOM 649 O O . GLY A 1 74 ? 45.343 5.616 6.704 1.00 21.52 74 GLY A O 1
ATOM 651 N N . GLU A 1 75 ? 46.110 6.129 4.666 1.00 17.78 75 GLU A N 1
ATOM 652 C CA . GLU A 1 75 ? 45.464 7.440 4.621 1.00 16.67 75 GLU A CA 1
ATOM 653 C C . GLU A 1 75 ? 44.458 7.370 3.476 1.00 14.19 75 GLU A C 1
ATOM 654 O O . GLU A 1 75 ? 44.798 6.913 2.371 1.00 16.27 75 GLU A O 1
ATOM 661 N N . VAL A 1 76 ? 43.212 7.747 3.727 1.00 14.40 76 VAL A N 1
ATOM 662 C CA . VAL A 1 76 ? 42.151 7.767 2.736 1.00 14.12 76 VAL A CA 1
ATOM 663 C C . VAL A 1 76 ? 42.498 8.870 1.749 1.00 15.78 76 VAL A C 1
ATOM 664 O O . VAL A 1 7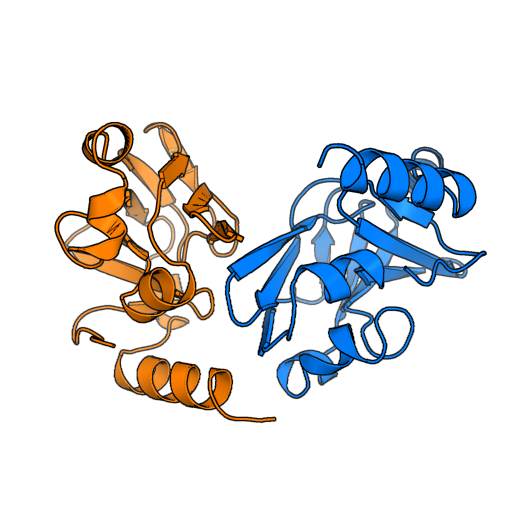6 ? 42.781 10.005 2.130 1.00 21.34 76 VAL A O 1
ATOM 669 N N . ILE A 1 77 ? 42.524 8.561 0.467 1.00 17.65 77 ILE A N 1
ATOM 670 C CA . ILE A 1 77 ? 42.759 9.572 -0.533 1.00 15.06 77 ILE A CA 1
ATOM 671 C C . ILE A 1 77 ? 41.530 9.720 -1.407 1.00 15.05 77 ILE A C 1
ATOM 672 O O . ILE A 1 77 ? 41.325 10.823 -1.916 1.00 15.41 77 ILE A O 1
ATOM 678 N N . GLU A 1 78 ? 40.723 8.680 -1.641 1.00 11.88 78 GLU A N 1
ATOM 679 C CA . GLU A 1 78 ? 39.514 8.794 -2.440 1.00 17.52 78 GLU A CA 1
ATOM 680 C C . GLU A 1 78 ? 38.404 7.966 -1.794 1.00 17.37 78 GLU A C 1
ATOM 681 O O . GLU A 1 78 ? 38.673 6.905 -1.252 1.00 16.01 78 GLU A O 1
ATOM 688 N N . VAL A 1 79 ? 37.165 8.456 -1.836 1.00 16.12 79 VAL A N 1
ATOM 689 C CA . VAL A 1 79 ? 35.990 7.881 -1.190 1.00 16.03 79 VAL A CA 1
ATOM 690 C C . VAL A 1 79 ? 34.955 7.690 -2.298 1.00 14.95 79 VAL A C 1
ATOM 691 O O . VAL A 1 79 ? 34.801 8.572 -3.146 1.00 13.61 79 VAL A O 1
ATOM 696 N N . ASN A 1 80 ? 34.242 6.569 -2.379 1.00 11.70 80 ASN A N 1
ATOM 697 C CA . ASN A 1 80 ? 33.251 6.377 -3.421 1.00 12.94 80 ASN A CA 1
ATOM 698 C C . ASN A 1 80 ? 31.995 7.200 -3.169 1.00 15.04 80 ASN A C 1
ATOM 699 O O . ASN A 1 80 ? 31.034 6.764 -2.528 1.00 15.46 80 ASN A O 1
ATOM 705 N N . THR A 1 81 ? 31.961 8.457 -3.622 1.00 16.24 81 THR A N 1
ATOM 706 C CA . THR A 1 81 ? 30.777 9.276 -3.369 1.00 21.14 81 THR A CA 1
ATOM 707 C C . THR A 1 81 ? 29.522 8.782 -4.091 1.00 19.97 81 THR A C 1
ATOM 708 O O . THR A 1 81 ? 28.404 9.103 -3.672 1.00 25.69 81 THR A O 1
ATOM 714 N N . GLY A 1 82 ? 29.632 7.922 -5.105 1.00 19.74 82 GLY A N 1
ATOM 715 C CA . GLY A 1 82 ? 28.495 7.345 -5.818 1.00 21.05 82 GLY A CA 1
ATOM 716 C C . GLY A 1 82 ? 27.620 6.451 -4.933 1.00 24.88 82 GLY A C 1
ATOM 717 O O . GLY A 1 82 ? 26.389 6.407 -5.133 1.00 27.86 82 GLY A O 1
ATOM 719 N N . LEU A 1 83 ? 28.204 5.828 -3.906 1.00 21.79 83 LEU A N 1
ATOM 720 C CA . LEU A 1 83 ? 27.480 4.971 -2.984 1.00 23.02 83 LEU A CA 1
ATOM 721 C C . LEU A 1 83 ? 26.445 5.666 -2.136 1.00 24.91 83 LEU A C 1
ATOM 722 O O . LEU A 1 83 ? 25.459 5.030 -1.765 1.00 24.59 83 LEU A O 1
ATOM 728 N N . THR A 1 84 ? 26.613 6.951 -1.840 1.00 27.25 84 THR A N 1
ATOM 729 C CA . THR A 1 84 ? 25.656 7.640 -0.988 1.00 34.12 84 THR A CA 1
ATOM 730 C C . THR A 1 84 ? 24.275 7.688 -1.633 1.00 32.15 84 THR A C 1
ATOM 731 O O . THR A 1 84 ? 23.245 7.503 -0.986 1.00 36.44 84 THR A O 1
ATOM 737 N N . GLY A 1 85 ? 24.271 7.943 -2.931 1.00 28.19 85 GLY A N 1
ATOM 738 C CA . GLY A 1 85 ? 23.040 7.954 -3.681 1.00 28.62 85 GLY A CA 1
ATOM 739 C C . GLY A 1 85 ? 22.669 6.574 -4.190 1.00 27.27 85 GLY A C 1
ATOM 740 O O . GLY A 1 85 ? 21.510 6.327 -4.515 1.00 29.27 85 GLY A O 1
ATOM 742 N N . LYS A 1 86 ? 23.617 5.656 -4.317 1.00 24.92 86 LYS A N 1
ATOM 743 C CA . LYS A 1 86 ? 23.292 4.359 -4.845 1.00 23.10 86 LYS A CA 1
ATOM 744 C C . LYS A 1 86 ? 23.816 3.261 -3.923 1.00 21.44 86 LYS A C 1
ATOM 745 O O . LYS A 1 86 ? 24.637 2.450 -4.366 1.00 20.01 86 LYS A O 1
ATOM 755 N N . PRO A 1 87 ? 23.391 3.103 -2.655 1.00 19.73 87 PRO A N 1
ATOM 756 C CA . PRO A 1 87 ? 23.988 2.136 -1.713 1.00 15.89 87 PRO A CA 1
ATOM 757 C C . PRO A 1 87 ? 23.898 0.681 -2.200 1.00 14.77 87 PRO A C 1
ATOM 758 O O . PRO A 1 87 ? 24.707 -0.187 -1.849 1.00 16.63 87 PRO A O 1
ATOM 762 N N . GLY A 1 88 ? 22.929 0.438 -3.093 1.00 14.56 88 GLY A N 1
ATOM 763 C CA . GLY A 1 88 ? 22.623 -0.850 -3.713 1.00 14.40 88 GLY A CA 1
ATOM 764 C C . GLY A 1 88 ? 23.762 -1.409 -4.552 1.00 14.04 88 GLY A C 1
ATOM 765 O O . GLY A 1 88 ? 23.799 -2.621 -4.771 1.00 14.77 88 GLY A O 1
ATOM 767 N N . LEU A 1 89 ? 24.717 -0.581 -5.001 1.00 13.14 89 LEU A N 1
ATOM 768 C CA . LEU A 1 89 ? 25.895 -1.043 -5.739 1.00 14.88 89 LEU A CA 1
ATOM 769 C C . LEU A 1 89 ? 26.696 -2.041 -4.915 1.00 17.68 89 LEU A C 1
ATOM 770 O O . LEU A 1 89 ? 27.422 -2.860 -5.477 1.00 19.09 89 LEU A O 1
ATOM 776 N N . ILE A 1 90 ? 26.568 -2.011 -3.577 1.00 15.36 90 ILE A N 1
ATOM 777 C CA . ILE A 1 90 ? 27.236 -2.985 -2.741 1.00 15.54 90 ILE A CA 1
ATOM 778 C C . ILE A 1 90 ? 26.597 -4.342 -2.978 1.00 15.01 90 ILE A C 1
ATOM 779 O O . ILE A 1 90 ? 27.319 -5.335 -3.006 1.00 15.12 90 ILE A O 1
ATOM 785 N N . ASN A 1 91 ? 25.293 -4.430 -3.194 1.00 12.83 91 ASN A N 1
ATOM 786 C CA . ASN A 1 91 ? 24.650 -5.719 -3.453 1.00 14.61 91 ASN A CA 1
ATOM 787 C C . ASN A 1 91 ? 24.888 -6.165 -4.879 1.00 16.33 91 ASN A C 1
ATOM 788 O O . ASN A 1 91 ? 25.140 -7.347 -5.133 1.00 14.51 91 ASN A O 1
ATOM 794 N N . SER A 1 92 ? 24.863 -5.226 -5.837 1.00 15.35 92 SER A N 1
ATOM 795 C CA . SER A 1 92 ? 25.021 -5.607 -7.227 1.00 18.61 92 SER A CA 1
ATOM 796 C C . SER A 1 92 ? 26.446 -5.758 -7.740 1.00 16.24 92 SER A C 1
ATOM 797 O O . SER A 1 92 ? 26.719 -6.545 -8.645 1.00 17.64 92 SER A O 1
ATOM 802 N N . SER A 1 93 ? 27.392 -5.024 -7.182 1.00 16.24 93 SER A N 1
ATOM 803 C CA . SER A 1 93 ? 28.742 -5.004 -7.673 1.00 14.94 93 SER A CA 1
ATOM 804 C C . SER A 1 93 ? 29.729 -4.920 -6.518 1.00 12.70 93 SER A C 1
ATOM 805 O O . SER A 1 93 ? 30.515 -3.970 -6.492 1.00 17.37 93 SER A O 1
ATOM 810 N N . PRO A 1 94 ? 29.861 -5.849 -5.559 1.00 14.87 94 PRO A N 1
ATOM 811 C CA . PRO A 1 94 ? 30.699 -5.654 -4.372 1.00 14.82 94 PRO A CA 1
ATOM 812 C C . PRO A 1 94 ? 32.188 -5.448 -4.665 1.00 16.03 94 PRO A C 1
ATOM 813 O O . PRO A 1 94 ? 32.917 -4.755 -3.944 1.00 14.28 94 PRO A O 1
ATOM 817 N N . TYR A 1 95 ? 32.650 -6.025 -5.777 1.00 16.02 95 TYR A N 1
ATOM 818 C CA . TYR A 1 95 ? 34.062 -5.991 -6.119 1.00 18.16 95 TYR A CA 1
ATOM 819 C C . TYR A 1 95 ? 34.433 -4.936 -7.139 1.00 18.55 95 TYR A C 1
ATOM 820 O O . TYR A 1 95 ? 35.619 -4.711 -7.360 1.00 17.40 95 TYR A O 1
ATOM 831 N N . GLU A 1 96 ? 33.453 -4.294 -7.784 1.00 23.07 96 GLU A N 1
ATOM 832 C CA . GLU A 1 96 ? 33.754 -3.346 -8.852 1.00 26.74 96 GLU A CA 1
ATOM 833 C C . GLU A 1 96 ? 33.180 -1.985 -8.504 1.00 23.67 96 GLU A C 1
ATOM 834 O O . GLU A 1 96 ? 33.876 -1.121 -7.974 1.00 22.16 96 GLU A O 1
ATOM 841 N N . ASP A 1 97 ? 31.878 -1.797 -8.746 1.00 20.14 97 ASP A N 1
ATOM 842 C CA . ASP A 1 97 ? 31.230 -0.519 -8.539 1.00 20.48 97 ASP A CA 1
ATOM 843 C C . ASP A 1 97 ? 30.934 -0.207 -7.087 1.00 19.82 97 ASP A C 1
ATOM 844 O O . ASP A 1 97 ? 30.699 0.953 -6.759 1.00 21.31 97 ASP A O 1
ATOM 850 N N . GLY A 1 98 ? 30.913 -1.238 -6.230 1.00 17.54 98 GLY A N 1
ATOM 851 C CA . GLY A 1 98 ? 30.661 -1.069 -4.814 1.00 15.48 98 GLY A CA 1
ATOM 852 C C . GLY A 1 98 ? 31.931 -0.829 -3.989 1.00 15.79 98 GLY A C 1
ATOM 853 O O . GLY A 1 98 ? 31.896 -1.047 -2.770 1.00 15.23 98 GLY A O 1
ATOM 855 N N . TRP A 1 99 ? 33.064 -0.429 -4.582 1.00 13.02 99 TRP A N 1
ATOM 856 C CA . TRP A 1 99 ? 34.260 -0.156 -3.808 1.00 11.97 99 TRP A CA 1
ATOM 857 C C . TRP A 1 99 ? 33.933 0.972 -2.847 1.00 14.09 99 TRP A C 1
ATOM 858 O O . TRP A 1 99 ? 33.074 1.802 -3.114 1.00 16.63 99 TRP A O 1
ATOM 871 N N . MET A 1 100 ? 34.573 1.037 -1.690 1.00 14.01 100 MET A N 1
ATOM 872 C CA . MET A 1 100 ? 34.198 2.035 -0.721 1.00 11.60 100 MET A CA 1
ATOM 873 C C . MET A 1 100 ? 35.248 3.114 -0.587 1.00 12.44 100 MET A C 1
ATOM 874 O O . MET A 1 100 ? 34.895 4.295 -0.673 1.00 12.26 100 MET A O 1
ATOM 880 N N . ILE A 1 101 ? 36.522 2.786 -0.373 1.00 10.41 101 ILE A N 1
ATOM 881 C CA . ILE A 1 101 ? 37.570 3.789 -0.171 1.00 12.71 101 ILE A CA 1
ATOM 882 C C . ILE A 1 101 ? 38.847 3.349 -0.885 1.00 14.37 101 ILE A C 1
ATOM 883 O O . ILE A 1 101 ? 38.999 2.164 -1.214 1.00 11.89 101 ILE A O 1
ATOM 889 N N . LYS A 1 102 ? 39.752 4.308 -1.130 1.00 14.10 102 LYS A N 1
ATOM 890 C CA . LYS A 1 102 ? 41.071 4.059 -1.690 1.00 16.69 102 LYS A CA 1
ATOM 891 C C . LYS A 1 102 ? 42.014 4.695 -0.717 1.00 16.38 102 LYS A C 1
ATOM 892 O O . LYS A 1 102 ? 41.814 5.834 -0.278 1.00 17.49 102 LYS A O 1
ATOM 902 N N . ILE A 1 103 ? 43.064 3.956 -0.432 1.00 16.64 103 ILE A N 1
ATOM 903 C CA . ILE A 1 103 ? 44.021 4.259 0.609 1.00 19.04 103 ILE A CA 1
ATOM 904 C C . ILE A 1 103 ? 45.463 4.268 0.094 1.00 19.99 103 ILE A C 1
ATOM 905 O O . ILE A 1 103 ? 45.740 3.623 -0.927 1.00 19.13 103 ILE A O 1
ATOM 911 N N . LYS A 1 104 ? 46.329 5.048 0.771 1.00 18.17 104 LYS A N 1
ATOM 912 C CA . LYS A 1 104 ? 47.765 4.942 0.584 1.00 18.55 104 LYS A CA 1
ATOM 913 C C . LYS A 1 104 ? 48.215 4.081 1.766 1.00 17.23 104 LYS A C 1
ATOM 914 O O . LYS A 1 104 ? 48.112 4.524 2.922 1.00 16.88 104 LYS A O 1
ATOM 924 N N . PRO A 1 105 ? 48.647 2.832 1.550 1.00 16.59 105 PRO A N 1
ATOM 925 C CA . PRO A 1 105 ? 49.017 1.887 2.605 1.00 19.76 105 PRO A CA 1
ATOM 926 C C . PRO A 1 105 ? 50.225 2.371 3.382 1.00 23.42 105 PRO A C 1
ATOM 927 O O . PRO A 1 105 ? 51.275 2.598 2.782 1.00 27.92 105 PRO A O 1
ATOM 931 N N . THR A 1 106 ? 50.149 2.545 4.683 1.00 24.61 106 THR A N 1
ATOM 932 C CA . THR A 1 106 ? 51.292 3.016 5.441 1.00 28.07 106 THR A CA 1
ATOM 933 C C . THR A 1 106 ? 52.192 1.890 5.969 1.00 31.49 106 THR A C 1
ATOM 934 O O . THR A 1 106 ? 53.362 2.112 6.308 1.00 31.57 106 THR A O 1
ATOM 940 N N . SER A 1 107 ? 51.660 0.670 6.121 1.00 29.55 107 SER A N 1
ATOM 941 C CA . SER A 1 107 ? 52.461 -0.461 6.543 1.00 30.38 107 SER A CA 1
ATOM 942 C C . SER A 1 107 ? 52.159 -1.619 5.612 1.00 30.05 107 SER A C 1
ATOM 943 O O . SER A 1 107 ? 51.468 -2.564 5.986 1.00 30.02 107 SER A O 1
ATOM 948 N N . PRO A 1 108 ? 52.645 -1.635 4.367 1.00 33.00 108 PRO A N 1
ATOM 949 C CA . PRO A 1 108 ? 52.159 -2.538 3.340 1.00 36.78 108 PRO A CA 1
ATOM 950 C C . PRO A 1 108 ? 52.370 -4.017 3.639 1.00 38.88 108 PRO A C 1
ATOM 951 O O . PRO A 1 108 ? 51.639 -4.837 3.083 1.00 41.63 108 PRO A O 1
ATOM 955 N N . ASP A 1 109 ? 53.270 -4.428 4.539 1.00 37.90 109 ASP A N 1
ATOM 956 C CA . ASP A 1 109 ? 53.370 -5.850 4.783 1.00 39.34 109 ASP A CA 1
ATOM 957 C C . ASP A 1 109 ? 52.274 -6.394 5.700 1.00 37.78 109 ASP A C 1
ATOM 958 O O . ASP A 1 109 ? 52.238 -7.598 5.953 1.00 36.76 109 ASP A O 1
ATOM 964 N N . GLU A 1 110 ? 51.320 -5.568 6.173 1.00 33.84 110 GLU A N 1
ATOM 965 C CA . GLU A 1 110 ? 50.118 -6.068 6.850 1.00 30.05 110 GLU A CA 1
ATOM 966 C C . GLU A 1 110 ? 49.337 -6.929 5.862 1.00 31.68 110 GLU A C 1
ATOM 967 O O . GLU A 1 110 ? 48.568 -7.817 6.247 1.00 32.23 110 GLU A O 1
ATOM 974 N N . LEU A 1 111 ? 49.568 -6.711 4.557 1.00 30.86 111 LEU A N 1
ATOM 975 C CA . LEU A 1 111 ? 48.968 -7.524 3.527 1.00 35.39 111 LEU A CA 1
ATOM 976 C C . LEU A 1 111 ? 49.428 -8.973 3.583 1.00 39.03 111 LEU A C 1
ATOM 977 O O . LEU A 1 111 ? 48.809 -9.816 2.946 1.00 41.28 111 LEU A O 1
ATOM 983 N N . GLU A 1 112 ? 50.502 -9.289 4.322 1.00 41.04 112 GLU A N 1
ATOM 984 C CA . GLU A 1 112 ? 50.976 -10.652 4.509 1.00 43.32 112 GLU A CA 1
ATOM 985 C C . GLU A 1 112 ? 50.002 -11.494 5.314 1.00 39.95 112 GLU A C 1
ATOM 986 O O . GLU A 1 112 ? 49.818 -12.687 5.076 1.00 38.40 112 GLU A O 1
ATOM 993 N N . SER A 1 113 ? 49.407 -10.842 6.309 1.00 38.80 113 SER A N 1
ATOM 994 C CA . SER A 1 113 ? 48.495 -11.438 7.270 1.00 39.29 113 SER A CA 1
ATOM 995 C C . SER A 1 113 ? 47.050 -11.609 6.793 1.00 38.11 113 SER A C 1
ATOM 996 O O . SER A 1 113 ? 46.164 -11.957 7.582 1.00 41.08 113 SER A O 1
ATOM 1001 N N . LEU A 1 114 ? 46.773 -11.372 5.514 1.00 35.42 114 LEU A N 1
ATOM 1002 C CA . LEU A 1 114 ? 45.414 -11.440 5.032 1.00 33.00 114 LEU A CA 1
ATOM 1003 C C . LEU A 1 114 ? 45.270 -12.738 4.270 1.00 28.59 114 LEU A C 1
ATOM 1004 O O . LEU A 1 114 ? 46.211 -13.289 3.703 1.00 28.84 114 LEU A O 1
ATOM 1010 N N . LEU A 1 115 ? 44.051 -13.231 4.290 1.00 26.19 115 LEU A N 1
ATOM 1011 C CA . LEU A 1 115 ? 43.722 -14.486 3.663 1.00 24.96 115 LEU A CA 1
ATOM 1012 C C . LEU A 1 115 ? 43.670 -14.294 2.161 1.00 22.72 115 LEU A C 1
ATOM 1013 O O . LEU A 1 115 ? 43.274 -13.239 1.665 1.00 26.27 115 LEU A O 1
ATOM 1019 N N . GLY A 1 116 ? 44.114 -15.299 1.432 1.00 20.27 116 GLY A N 1
ATOM 1020 C CA . GLY A 1 116 ? 43.954 -15.310 -0.010 1.00 19.37 116 GLY A CA 1
ATOM 1021 C C . GLY A 1 116 ? 42.601 -15.917 -0.315 1.00 21.40 116 GLY A C 1
ATOM 1022 O O . GLY A 1 116 ? 41.926 -16.429 0.595 1.00 24.67 116 GLY A O 1
ATOM 1024 N N . ALA A 1 117 ? 42.200 -15.955 -1.586 1.00 22.77 117 ALA A N 1
ATOM 1025 C CA . ALA A 1 117 ? 40.908 -16.504 -2.000 1.00 24.49 117 ALA A CA 1
ATOM 1026 C C . ALA A 1 117 ? 40.520 -17.905 -1.518 1.00 27.87 117 ALA A C 1
ATOM 1027 O O . ALA A 1 117 ? 39.422 -18.078 -0.986 1.00 28.16 117 ALA A O 1
ATOM 1030 N N . LYS A 1 118 ? 41.382 -18.931 -1.624 1.00 29.91 118 LYS A N 1
ATOM 1031 C CA . LYS A 1 118 ? 41.060 -20.269 -1.131 1.00 31.82 118 LYS A CA 1
ATOM 1032 C C . LYS A 1 118 ? 40.840 -20.226 0.372 1.00 28.06 118 LYS A C 1
ATOM 1033 O O . LYS A 1 118 ? 39.798 -20.683 0.843 1.00 33.49 118 LYS A O 1
ATOM 1043 N N . GLU A 1 119 ? 41.757 -19.616 1.117 1.00 24.33 119 GLU A N 1
ATOM 1044 C CA . GLU A 1 119 ? 41.633 -19.486 2.552 1.00 27.55 119 GLU A CA 1
ATOM 1045 C C . GLU A 1 119 ? 40.341 -18.774 2.943 1.00 27.91 119 GLU A C 1
ATOM 1046 O O . GLU A 1 119 ? 39.653 -19.193 3.883 1.00 26.18 119 GLU A O 1
ATOM 1053 N N . TYR A 1 120 ? 39.950 -17.732 2.197 1.00 25.94 120 TYR A N 1
ATOM 1054 C CA . TYR A 1 120 ? 38.717 -17.038 2.520 1.00 25.44 120 TYR A CA 1
ATOM 1055 C C . TYR A 1 120 ? 37.500 -17.933 2.238 1.00 25.01 120 TYR A C 1
ATOM 1056 O O . TYR A 1 120 ? 36.542 -17.959 3.028 1.00 23.11 120 TYR A O 1
ATOM 1067 N N . THR A 1 121 ? 37.536 -18.707 1.149 1.00 25.62 121 THR A N 1
ATOM 1068 C CA . THR A 1 121 ? 36.464 -19.627 0.815 1.00 29.25 121 THR A CA 1
ATOM 1069 C C . THR A 1 121 ? 36.294 -20.671 1.919 1.00 32.34 121 THR A C 1
ATOM 1070 O O . THR A 1 121 ? 35.173 -20.886 2.392 1.00 34.31 121 THR A O 1
ATOM 1076 N N . LYS A 1 122 ? 37.382 -21.287 2.397 1.00 33.16 122 LYS A N 1
ATOM 1077 C CA . LYS A 1 122 ? 37.296 -22.288 3.448 1.00 35.00 122 LYS A CA 1
ATOM 1078 C C . LYS A 1 122 ? 36.761 -21.633 4.714 1.00 31.13 122 LYS A C 1
ATOM 1079 O O . LYS A 1 122 ? 35.877 -22.187 5.379 1.00 32.49 122 LYS A O 1
ATOM 1089 N N . PHE A 1 123 ? 37.251 -20.433 5.030 1.00 26.99 123 PHE A N 1
ATOM 1090 C CA . PHE A 1 123 ? 36.772 -19.687 6.181 1.00 24.98 123 PHE A CA 1
ATOM 1091 C C . PHE A 1 123 ? 35.251 -19.464 6.147 1.00 22.22 123 PHE A C 1
ATOM 1092 O O . PHE A 1 123 ? 34.551 -19.649 7.156 1.00 20.26 123 PHE A O 1
ATOM 1101 N N . CYS A 1 124 ? 34.716 -19.026 5.000 1.00 20.43 124 CYS A N 1
ATOM 1102 C CA . CYS A 1 124 ? 33.284 -18.814 4.858 1.00 21.64 124 CYS A CA 1
ATOM 1103 C C . CYS A 1 124 ? 32.520 -20.118 4.991 1.00 22.46 124 CYS A C 1
ATOM 1104 O O . CYS A 1 124 ? 31.443 -20.124 5.598 1.00 20.46 124 CYS A O 1
ATOM 1108 N N . GLU A 1 125 ? 33.052 -21.221 4.462 1.00 22.97 125 GLU A N 1
ATOM 1109 C CA . GLU A 1 125 ? 32.433 -22.525 4.611 1.00 27.47 125 GLU A CA 1
ATOM 1110 C C . GLU A 1 125 ? 32.322 -22.900 6.072 1.00 27.86 125 GLU A C 1
ATOM 1111 O O . GLU A 1 125 ? 31.232 -23.277 6.507 1.00 26.58 125 GLU A O 1
ATOM 1118 N N . GLU A 1 126 ? 33.407 -22.738 6.840 1.00 26.65 126 GLU A N 1
ATOM 1119 C CA . GLU A 1 126 ? 33.423 -23.056 8.265 1.00 28.43 126 GLU A CA 1
ATOM 1120 C C . GLU A 1 126 ? 32.433 -22.206 9.040 1.00 26.46 126 GLU A C 1
ATOM 1121 O O . GLU A 1 126 ? 31.675 -22.691 9.888 1.00 27.25 126 GLU A O 1
ATOM 1128 N N . GLU A 1 127 ? 32.420 -20.923 8.716 1.00 24.02 127 GLU A N 1
ATOM 1129 C CA . GLU A 1 127 ? 31.546 -20.006 9.384 1.00 25.28 127 GLU A CA 1
ATOM 1130 C C . GLU A 1 127 ? 30.083 -20.300 9.078 1.00 27.15 127 GLU A C 1
ATOM 1131 O O . GLU A 1 127 ? 29.242 -20.264 9.975 1.00 28.32 127 GLU A O 1
ATOM 1138 N N . ASP A 1 128 ? 29.750 -20.636 7.833 1.00 29.11 128 ASP A N 1
ATOM 1139 C CA . ASP A 1 128 ? 28.382 -20.975 7.463 1.00 32.67 128 ASP A CA 1
ATOM 1140 C C . ASP A 1 128 ? 27.992 -22.352 7.966 1.00 34.15 128 ASP A C 1
ATOM 1141 O O . ASP A 1 128 ? 26.806 -22.629 8.082 1.00 34.34 128 ASP A O 1
ATOM 1147 N N . ALA A 1 129 ? 28.924 -23.276 8.178 1.00 37.68 129 ALA A N 1
ATOM 1148 C CA . ALA A 1 129 ? 28.624 -24.601 8.695 1.00 40.50 129 ALA A CA 1
ATOM 1149 C C . ALA A 1 129 ? 28.554 -24.608 10.219 1.00 44.41 129 ALA A C 1
ATOM 1150 O O . ALA A 1 129 ? 28.260 -25.638 10.834 1.00 46.96 129 ALA A O 1
ATOM 1153 N N . ALA A 1 130 ? 28.837 -23.504 10.915 1.00 46.19 130 ALA A N 1
ATOM 1154 C CA . ALA A 1 130 ? 28.559 -23.434 12.335 1.00 48.81 130 ALA A CA 1
ATOM 1155 C C . ALA A 1 130 ? 27.076 -23.046 12.399 1.00 53.86 130 ALA A C 1
ATOM 1156 O O . ALA A 1 130 ? 26.687 -22.055 13.012 1.00 53.11 130 ALA A O 1
ATOM 1159 N N . HIS A 1 131 ? 26.237 -23.855 11.740 1.00 63.32 131 HIS A N 1
ATOM 1160 C CA . HIS A 1 131 ? 24.795 -23.695 11.570 1.00 71.25 131 HIS A CA 1
ATOM 1161 C C . HIS A 1 131 ? 24.253 -25.074 11.172 1.00 73.26 131 HIS A C 1
ATOM 1162 O O . HIS A 1 131 ? 23.059 -25.294 11.347 1.00 75.32 131 HIS A O 1
ATOM 1173 N N . SER B 1 1 ? 6.466 4.203 12.504 1.00 41.58 1 SER B N 1
ATOM 1174 C CA . SER B 1 1 ? 6.981 3.891 13.809 1.00 40.25 1 SER B CA 1
ATOM 1175 C C . SER B 1 1 ? 6.921 5.219 14.546 1.00 37.93 1 SER B C 1
ATOM 1176 O O . SER B 1 1 ? 6.798 6.211 13.831 1.00 40.96 1 SER B O 1
ATOM 1183 N N . ASN B 1 2 ? 6.941 5.337 15.868 1.00 34.30 2 ASN B N 1
ATOM 1184 C CA . ASN B 1 2 ? 7.010 6.648 16.467 1.00 33.77 2 ASN B CA 1
ATOM 1185 C C . ASN B 1 2 ? 8.356 7.269 16.293 1.00 28.95 2 ASN B C 1
ATOM 1186 O O . ASN B 1 2 ? 9.353 6.557 16.259 1.00 26.22 2 ASN B O 1
ATOM 1192 N N . VAL B 1 3 ? 8.353 8.573 16.093 1.00 26.09 3 VAL B N 1
ATOM 1193 C CA . VAL B 1 3 ? 9.541 9.395 16.018 1.00 24.64 3 VAL B CA 1
ATOM 1194 C C . VAL B 1 3 ? 9.179 10.456 17.028 1.00 24.33 3 VAL B C 1
ATOM 1195 O O . VAL B 1 3 ? 8.061 10.961 17.016 1.00 27.78 3 VAL B O 1
ATOM 1200 N N . LEU B 1 4 ? 10.058 10.793 17.944 1.00 25.98 4 LEU B N 1
ATOM 1201 C CA . LEU B 1 4 ? 9.741 11.787 18.948 1.00 24.98 4 LEU B CA 1
ATOM 1202 C C . LEU B 1 4 ? 10.313 13.130 18.522 1.00 24.98 4 LEU B C 1
ATOM 1203 O O . LEU B 1 4 ? 11.350 13.252 17.853 1.00 24.72 4 LEU B O 1
ATOM 1209 N N . ASP B 1 5 ? 9.617 14.171 18.949 1.00 26.63 5 ASP B N 1
ATOM 1210 C CA . ASP B 1 5 ? 9.989 15.501 18.548 1.00 30.06 5 ASP B CA 1
ATOM 1211 C C . ASP B 1 5 ? 11.175 16.215 19.124 1.00 30.20 5 ASP B C 1
ATOM 1212 O O . ASP B 1 5 ? 11.772 16.990 18.382 1.00 36.54 5 ASP B O 1
ATOM 1218 N N . GLY B 1 6 ? 11.580 16.036 20.366 1.00 28.03 6 GLY B N 1
ATOM 1219 C CA . GLY B 1 6 ? 12.723 16.804 20.833 1.00 30.34 6 GLY B CA 1
ATOM 1220 C C . GLY B 1 6 ? 14.037 16.041 20.710 1.00 30.49 6 GLY B C 1
ATOM 1221 O O . GLY B 1 6 ? 15.017 16.412 21.361 1.00 34.23 6 GLY B O 1
ATOM 1223 N N . LEU B 1 7 ? 14.111 14.992 19.888 1.00 26.24 7 LEU B N 1
ATOM 1224 C CA . LEU B 1 7 ? 15.298 14.168 19.875 1.00 21.59 7 LEU B CA 1
ATOM 1225 C C . LEU B 1 7 ? 16.062 14.412 18.611 1.00 21.93 7 LEU B C 1
ATOM 1226 O O . LEU B 1 7 ? 15.481 14.919 17.652 1.00 20.48 7 LEU B O 1
ATOM 1232 N N . LYS B 1 8 ? 17.352 14.078 18.606 1.00 20.10 8 LYS B N 1
ATOM 1233 C CA . LYS B 1 8 ? 18.151 14.136 17.394 1.00 19.98 8 LYS B CA 1
ATOM 1234 C C . LYS B 1 8 ? 18.456 12.677 17.031 1.00 20.02 8 LYS B C 1
ATOM 1235 O O . LYS B 1 8 ? 18.475 11.787 17.901 1.00 20.47 8 LYS B O 1
ATOM 1245 N N . TYR B 1 9 ? 18.671 12.411 15.739 1.00 19.39 9 TYR B N 1
ATOM 1246 C CA . TYR B 1 9 ? 18.759 11.060 15.215 1.00 17.19 9 TYR B CA 1
ATOM 1247 C C . TYR B 1 9 ? 19.946 10.861 14.299 1.00 18.33 9 TYR B C 1
ATOM 1248 O O . TYR B 1 9 ? 20.289 11.758 13.533 1.00 20.24 9 TYR B O 1
ATOM 1259 N N . ALA B 1 10 ? 20.633 9.728 14.361 1.00 20.49 10 ALA B N 1
ATOM 1260 C CA . ALA B 1 10 ? 21.721 9.409 13.442 1.00 18.20 10 ALA B CA 1
ATOM 1261 C C . ALA B 1 10 ? 21.140 8.544 12.317 1.00 18.65 10 ALA B C 1
ATOM 1262 O O . ALA B 1 10 ? 20.197 7.782 12.571 1.00 20.26 10 ALA B O 1
ATOM 1265 N N . PRO B 1 11 ? 21.651 8.547 11.082 1.00 16.53 11 PRO B N 1
ATOM 1266 C CA . PRO B 1 11 ? 21.228 7.628 10.034 1.00 16.65 11 PRO B CA 1
ATOM 1267 C C . PRO B 1 11 ? 21.342 6.147 10.384 1.00 16.07 11 PRO B C 1
ATOM 1268 O O . PRO B 1 11 ? 20.580 5.343 9.830 1.00 16.65 11 PRO B O 1
ATOM 1272 N N . SER B 1 12 ? 22.207 5.741 11.329 1.00 16.01 12 SER B N 1
ATOM 1273 C CA . SER B 1 12 ? 22.244 4.354 11.759 1.00 12.96 12 SER B CA 1
ATOM 1274 C C . SER B 1 12 ? 21.179 4.019 12.790 1.00 13.29 12 SER B C 1
ATOM 1275 O O . SER B 1 12 ? 21.169 2.944 13.392 1.00 14.32 12 SER B O 1
ATOM 1280 N N . HIS B 1 13 ? 20.221 4.922 13.034 1.00 12.81 13 HIS B N 1
ATOM 1281 C CA . HIS B 1 13 ? 19.012 4.704 13.829 1.00 12.15 13 HIS B CA 1
ATOM 1282 C C . HIS B 1 13 ? 19.123 4.690 15.334 1.00 12.97 13 HIS B C 1
ATOM 1283 O O . HIS B 1 13 ? 18.391 3.987 16.046 1.00 14.91 13 HIS B O 1
ATOM 1293 N N . GLU B 1 14 ? 20.018 5.536 15.816 1.00 13.86 14 GLU B N 1
ATOM 1294 C CA . GLU B 1 14 ? 20.115 5.795 17.242 1.00 16.27 14 GLU B CA 1
ATOM 1295 C C . GLU B 1 14 ? 19.591 7.210 17.468 1.00 15.58 14 GLU B C 1
ATOM 1296 O O . GLU B 1 14 ? 19.657 8.035 16.550 1.00 18.13 14 GLU B O 1
ATOM 1303 N N . TRP B 1 15 ? 19.066 7.495 18.654 1.00 14.32 15 TRP B N 1
ATOM 1304 C CA . TRP B 1 15 ? 18.568 8.816 19.008 1.00 13.54 15 TRP B CA 1
ATOM 1305 C C . TRP B 1 15 ? 19.447 9.386 20.128 1.00 16.19 15 TRP B C 1
ATOM 1306 O O . TRP B 1 15 ? 20.187 8.637 20.809 1.00 13.34 15 TRP B O 1
ATOM 1319 N N . VAL B 1 16 ? 19.375 10.705 20.326 1.00 13.96 16 VAL B N 1
ATOM 1320 C CA . VAL B 1 16 ? 20.113 11.421 21.356 1.00 14.51 16 VAL B CA 1
ATOM 1321 C C . VAL B 1 16 ? 19.145 12.402 22.009 1.00 12.74 16 VAL B C 1
ATOM 1322 O O . VAL B 1 16 ? 18.477 13.173 21.309 1.00 13.60 16 VAL B O 1
ATOM 1327 N N . LYS B 1 17 ? 19.054 12.385 23.334 1.00 13.49 17 LYS B N 1
ATOM 1328 C CA . LYS B 1 17 ? 18.282 13.345 24.108 1.00 15.17 17 LYS B CA 1
ATOM 1329 C C . LYS B 1 17 ? 19.337 14.111 24.882 1.00 16.41 17 LYS B C 1
ATOM 1330 O O . LYS B 1 17 ? 20.038 13.522 25.709 1.00 14.45 17 LYS B O 1
ATOM 1340 N N . HIS B 1 18 ? 19.541 15.393 24.648 1.00 17.94 18 HIS B N 1
ATOM 1341 C CA . HIS B 1 18 ? 20.559 16.102 25.401 1.00 21.80 18 HIS B CA 1
ATOM 1342 C C . HIS B 1 18 ? 19.868 16.866 26.520 1.00 22.35 18 HIS B C 1
ATOM 1343 O O . HIS B 1 18 ? 18.950 17.625 26.231 1.00 25.55 18 HIS B O 1
ATOM 1353 N N . GLU B 1 19 ? 20.253 16.656 27.777 1.00 24.67 19 GLU B N 1
ATOM 1354 C CA . GLU B 1 19 ? 19.678 17.336 28.918 1.00 27.70 19 GLU B CA 1
ATOM 1355 C C . GLU B 1 19 ? 20.829 17.776 29.794 1.00 26.37 19 GLU B C 1
ATOM 1356 O O . GLU B 1 19 ? 21.531 16.973 30.409 1.00 28.62 19 GLU B O 1
ATOM 1363 N N . GLY B 1 20 ? 21.045 19.080 29.857 1.00 26.83 20 GLY B N 1
ATOM 1364 C CA . GLY B 1 20 ? 22.116 19.656 30.644 1.00 27.16 20 GLY B CA 1
ATOM 1365 C C . GLY B 1 20 ? 23.443 19.225 30.051 1.00 29.73 20 GLY B C 1
ATOM 1366 O O . GLY B 1 20 ? 23.657 19.349 28.837 1.00 32.12 20 GLY B O 1
ATOM 1368 N N . SER B 1 21 ? 24.337 18.695 30.871 1.00 28.86 21 SER B N 1
ATOM 1369 C CA . SER B 1 21 ? 25.569 18.200 30.329 1.00 31.11 21 SER B CA 1
ATOM 1370 C C . SER B 1 21 ? 25.483 16.688 30.131 1.00 29.73 21 SER B C 1
ATOM 1371 O O . SER B 1 21 ? 26.520 16.054 29.943 1.00 34.26 21 SER B O 1
ATOM 1376 N N . VAL B 1 22 ? 24.298 16.060 30.134 1.00 25.01 22 VAL B N 1
ATOM 1377 C CA . VAL B 1 22 ? 24.201 14.623 29.894 1.00 20.89 22 VAL B CA 1
ATOM 1378 C C . VAL B 1 22 ? 23.458 14.383 28.578 1.00 20.55 22 VAL B C 1
ATOM 1379 O O . VAL B 1 22 ? 22.626 15.192 28.161 1.00 20.84 22 VAL B O 1
ATOM 1384 N N . ALA B 1 23 ? 23.817 13.341 27.833 1.00 17.90 23 ALA B N 1
ATOM 1385 C CA . ALA B 1 23 ? 23.098 12.943 26.639 1.00 16.32 23 ALA B CA 1
ATOM 1386 C C . ALA B 1 23 ? 22.784 11.458 26.806 1.00 13.93 23 ALA B C 1
ATOM 1387 O O . ALA B 1 23 ? 23.656 10.656 27.149 1.00 15.58 23 ALA B O 1
ATOM 1390 N N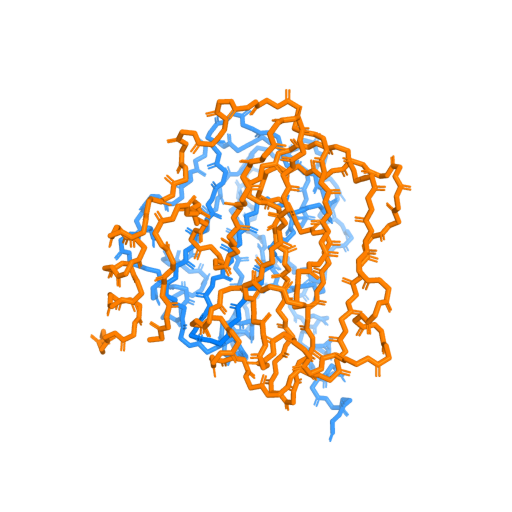 . THR B 1 24 ? 21.521 11.089 26.638 1.00 13.44 24 THR B N 1
ATOM 1391 C CA . THR B 1 24 ? 21.071 9.713 26.752 1.00 13.50 24 THR B CA 1
ATOM 1392 C C . THR B 1 24 ? 20.921 9.162 25.333 1.00 12.28 24 THR B C 1
ATOM 1393 O O . THR B 1 24 ? 20.461 9.898 24.454 1.00 11.86 24 THR B O 1
ATOM 1399 N N . ILE B 1 25 ? 21.324 7.916 25.078 1.00 11.70 25 ILE B N 1
ATOM 1400 C CA . ILE B 1 25 ? 21.316 7.327 23.745 1.00 12.93 25 ILE B CA 1
ATOM 1401 C C . ILE B 1 25 ? 20.562 5.990 23.727 1.00 11.82 25 ILE B C 1
ATOM 1402 O O . ILE B 1 25 ? 20.649 5.205 24.671 1.00 10.91 25 ILE B O 1
ATOM 1408 N N . GLY B 1 26 ? 19.847 5.696 22.645 1.00 11.00 26 GLY B N 1
ATOM 1409 C CA . GLY B 1 26 ? 19.144 4.446 22.498 1.00 9.58 26 GLY B CA 1
ATOM 1410 C C . GLY B 1 26 ? 18.919 4.225 21.024 1.00 10.73 26 GLY B C 1
ATOM 1411 O O . GLY B 1 26 ? 19.422 4.978 20.193 1.00 12.88 26 GLY B O 1
ATOM 1413 N N . ILE B 1 27 ? 18.110 3.243 20.680 1.00 11.94 27 ILE B N 1
ATOM 1414 C CA . ILE B 1 27 ? 17.794 2.845 19.306 1.00 14.77 27 ILE B CA 1
ATOM 1415 C C . ILE B 1 27 ? 16.349 3.286 19.031 1.00 14.41 27 ILE B C 1
ATOM 1416 O O . ILE B 1 27 ? 15.543 3.357 19.974 1.00 15.94 27 ILE B O 1
ATOM 1422 N N . THR B 1 28 ? 15.980 3.644 17.795 1.00 14.91 28 THR B N 1
ATOM 1423 C CA . THR B 1 28 ? 14.648 4.174 17.522 1.00 14.37 28 THR B CA 1
ATOM 1424 C C . THR B 1 28 ? 13.557 3.121 17.453 1.00 16.28 28 THR B C 1
ATOM 1425 O O . THR B 1 28 ? 13.823 1.912 17.359 1.00 16.56 28 THR B O 1
ATOM 1431 N N . ASP B 1 29 ? 12.309 3.561 17.383 1.00 14.66 29 ASP B N 1
ATOM 1432 C CA . ASP B 1 29 ? 11.212 2.633 17.198 1.00 19.35 29 ASP B CA 1
ATOM 1433 C C . ASP B 1 29 ? 11.366 1.878 15.878 1.00 16.86 29 ASP B C 1
ATOM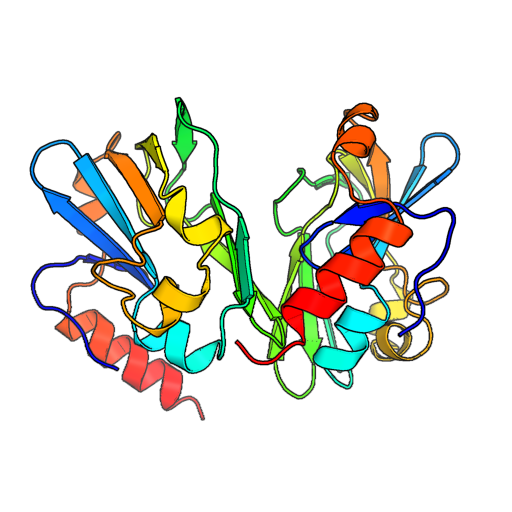 1434 O O . ASP B 1 29 ? 11.266 0.656 15.815 1.00 19.11 29 ASP B O 1
ATOM 1440 N N . HIS B 1 30 ? 11.705 2.584 14.799 1.00 15.50 30 HIS B N 1
ATOM 1441 C CA . HIS B 1 30 ? 11.981 1.983 13.504 1.00 13.84 30 HIS B CA 1
ATOM 1442 C C . HIS B 1 30 ? 13.070 0.908 13.596 1.00 16.88 30 HIS B C 1
ATOM 1443 O O . HIS B 1 30 ? 12.995 -0.121 12.899 1.00 16.73 30 HIS B O 1
ATOM 1453 N N . ALA B 1 31 ? 14.119 1.156 14.384 1.00 14.78 31 ALA B N 1
ATOM 1454 C CA . ALA B 1 31 ? 15.219 0.212 14.468 1.00 14.72 31 ALA B CA 1
ATOM 1455 C C . ALA B 1 31 ? 14.761 -1.066 15.147 1.00 17.02 31 ALA B C 1
ATOM 1456 O O . ALA B 1 31 ? 14.946 -2.151 14.575 1.00 17.10 31 ALA B O 1
ATOM 1459 N N . GLN B 1 32 ? 14.065 -0.974 16.290 1.00 14.27 32 GLN B N 1
ATOM 1460 C CA . GLN B 1 32 ? 13.667 -2.187 16.980 1.00 18.01 32 GLN B CA 1
ATOM 1461 C C . GLN B 1 32 ? 12.627 -2.922 16.155 1.00 16.98 32 GLN B C 1
ATOM 1462 O O . GLN B 1 32 ? 12.620 -4.142 16.109 1.00 18.21 32 GLN B O 1
ATOM 1471 N N . ASP B 1 33 ? 11.785 -2.177 15.445 1.00 15.28 33 ASP B N 1
ATOM 1472 C CA . ASP B 1 33 ? 10.790 -2.768 14.596 1.00 17.85 33 ASP B CA 1
ATOM 1473 C C . ASP B 1 33 ? 11.417 -3.676 13.559 1.00 19.68 33 ASP B C 1
ATOM 1474 O O . ASP B 1 33 ? 10.958 -4.801 13.387 1.00 22.66 33 ASP B O 1
ATOM 1480 N N . HIS B 1 34 ? 12.469 -3.201 12.885 1.00 19.42 34 HIS B N 1
ATOM 1481 C CA . HIS B 1 34 ? 13.123 -3.949 11.823 1.00 19.71 34 HIS B CA 1
ATOM 1482 C C . HIS B 1 34 ? 14.027 -5.063 12.315 1.00 21.13 34 HIS B C 1
ATOM 1483 O O . HIS B 1 34 ? 14.391 -5.977 11.584 1.00 20.99 34 HIS B O 1
ATOM 1493 N N . LEU B 1 35 ? 14.418 -4.974 13.570 1.00 21.40 35 LEU B N 1
ATOM 1494 C CA . LEU B 1 35 ? 15.298 -5.957 14.152 1.00 24.25 35 LEU B CA 1
ATOM 1495 C C . LEU B 1 35 ? 14.526 -7.158 14.670 1.00 25.07 35 LEU B C 1
ATOM 1496 O O . LEU B 1 35 ? 14.983 -8.302 14.559 1.00 25.81 35 LEU B O 1
ATOM 1502 N N . GLY B 1 36 ? 13.336 -6.958 15.226 1.00 25.97 36 GLY B N 1
ATOM 1503 C CA . GLY B 1 36 ? 12.597 -8.049 15.844 1.00 26.21 36 GLY B CA 1
ATOM 1504 C C . GLY B 1 36 ? 12.924 -8.080 17.326 1.00 24.70 36 GLY B C 1
ATOM 1505 O O . GLY B 1 36 ? 13.667 -7.226 17.806 1.00 24.76 36 GLY B O 1
ATOM 1507 N N . GLU B 1 37 ? 12.416 -9.077 18.046 1.00 24.35 37 GLU B N 1
ATOM 1508 C CA . GLU B 1 37 ? 12.610 -9.236 19.484 1.00 24.62 37 GLU B CA 1
ATOM 1509 C C . GLU B 1 37 ? 14.083 -9.306 19.854 1.00 23.55 37 GLU B C 1
ATOM 1510 O O . GLU B 1 37 ? 14.819 -10.204 19.412 1.00 25.90 37 GLU B O 1
ATOM 1517 N N . VAL B 1 38 ? 14.524 -8.311 20.595 1.00 20.38 38 VAL B N 1
ATOM 1518 C CA . VAL B 1 38 ? 15.870 -8.269 21.119 1.00 19.52 38 VAL B CA 1
ATOM 1519 C C . VAL B 1 38 ? 16.005 -9.293 22.229 1.00 20.88 38 VAL B C 1
ATOM 1520 O O . VAL B 1 38 ? 15.232 -9.321 23.185 1.00 21.96 38 VAL B O 1
ATOM 1525 N N . VAL B 1 39 ? 17.038 -10.130 22.103 1.00 19.27 39 VAL B N 1
ATOM 1526 C CA . VAL B 1 39 ? 17.302 -11.161 23.082 1.00 17.65 39 VAL B CA 1
ATOM 1527 C C . VAL B 1 39 ? 18.630 -10.935 23.786 1.00 18.66 39 VAL B C 1
ATOM 1528 O O . VAL B 1 39 ? 18.876 -11.605 24.785 1.00 21.50 39 VAL B O 1
ATOM 1533 N N . PHE B 1 40 ? 19.528 -10.041 23.354 1.00 15.04 40 PHE B N 1
ATOM 1534 C CA . PHE B 1 40 ? 20.792 -9.833 24.040 1.00 13.36 40 PHE B CA 1
ATOM 1535 C C . PHE B 1 40 ? 21.256 -8.443 23.655 1.00 13.51 40 PHE B C 1
ATOM 1536 O O . PHE B 1 40 ? 21.029 -7.996 22.521 1.00 18.05 40 PHE B O 1
ATOM 1545 N N . VAL B 1 41 ? 21.875 -7.730 24.586 1.00 15.15 41 VAL B N 1
ATOM 1546 C CA . VAL B 1 41 ? 22.345 -6.367 24.379 1.00 15.92 41 VAL B CA 1
ATOM 1547 C C . VAL B 1 41 ? 23.742 -6.334 24.997 1.00 19.48 41 VAL B C 1
ATOM 1548 O O . VAL B 1 41 ? 23.916 -6.810 26.129 1.00 21.75 41 VAL B O 1
ATOM 1553 N N . GLU B 1 42 ? 24.734 -5.797 24.280 1.00 15.15 42 GLU B N 1
ATOM 1554 C CA . GLU B 1 42 ? 26.095 -5.701 24.748 1.00 15.47 42 GLU B CA 1
ATOM 1555 C C . GLU B 1 42 ? 26.374 -4.205 24.876 1.00 16.08 42 GLU B C 1
ATOM 1556 O O . GLU B 1 42 ? 26.230 -3.455 23.915 1.00 15.12 42 GLU B O 1
ATOM 1563 N N . LEU B 1 43 ? 26.817 -3.792 26.068 1.00 18.29 43 LEU B N 1
ATOM 1564 C CA . LEU B 1 43 ? 26.945 -2.401 26.492 1.00 19.60 43 LEU B CA 1
ATOM 1565 C C . LEU B 1 43 ? 28.337 -2.128 27.048 1.00 20.66 43 LEU B C 1
ATOM 1566 O O . LEU B 1 43 ? 28.931 -3.063 27.614 1.00 19.87 43 LEU B O 1
ATOM 1572 N N . PRO B 1 44 ? 28.910 -0.913 26.932 1.00 19.03 44 PRO B N 1
ATOM 1573 C CA . PRO B 1 44 ? 30.221 -0.604 27.473 1.00 18.19 44 PRO B CA 1
ATOM 1574 C C . PRO B 1 44 ? 30.185 -0.440 28.994 1.00 21.08 44 PRO B C 1
ATOM 1575 O O . PRO B 1 44 ? 29.151 -0.608 29.643 1.00 22.81 44 PRO B O 1
ATOM 1579 N N . GLU B 1 45 ? 31.332 -0.123 29.581 1.00 21.49 45 GLU B N 1
ATOM 1580 C CA . GLU B 1 45 ? 31.471 0.128 31.004 1.00 20.11 45 GLU B CA 1
ATOM 1581 C C . GLU B 1 45 ? 31.420 1.649 31.219 1.00 21.66 45 GLU B C 1
ATOM 1582 O O . GLU B 1 45 ? 31.891 2.378 30.327 1.00 21.70 45 GLU B O 1
ATOM 1589 N N . PRO B 1 46 ? 30.939 2.223 32.345 1.00 21.29 46 PRO B N 1
ATOM 1590 C CA . PRO B 1 46 ? 31.176 3.623 32.714 1.00 20.92 46 PRO B CA 1
ATOM 1591 C C . PRO B 1 46 ? 32.658 3.974 32.696 1.00 20.55 46 PRO B C 1
ATOM 1592 O O . PRO B 1 46 ? 33.447 3.147 33.137 1.00 23.67 46 PRO B O 1
ATOM 1596 N N . GLY B 1 47 ? 33.136 5.113 32.216 1.00 20.46 47 GLY B N 1
ATOM 1597 C CA . GLY B 1 47 ? 34.556 5.422 32.242 1.00 23.18 47 GLY B CA 1
ATOM 1598 C C . GLY B 1 47 ? 35.191 5.374 30.861 1.00 25.25 47 GLY B C 1
ATOM 1599 O O . GLY B 1 47 ? 36.202 6.015 30.571 1.00 33.17 47 GLY B O 1
ATOM 1601 N N . VAL B 1 48 ? 34.562 4.636 29.968 1.00 24.68 48 VAL B N 1
ATOM 1602 C CA . VAL B 1 48 ? 35.037 4.433 28.620 1.00 23.57 48 VAL B CA 1
ATOM 1603 C C . VAL B 1 48 ? 34.584 5.612 27.740 1.00 23.80 48 VAL B C 1
ATOM 1604 O O . VAL B 1 48 ? 33.504 6.163 27.944 1.00 23.92 48 VAL B O 1
ATOM 1609 N N . SER B 1 49 ? 35.362 6.132 26.805 1.00 24.23 49 SER B N 1
ATOM 1610 C CA . SER B 1 49 ? 34.879 7.151 25.891 1.00 26.53 49 SER B CA 1
ATOM 1611 C C . SER B 1 49 ? 34.266 6.551 24.627 1.00 24.57 49 SER B C 1
ATOM 1612 O O . SER B 1 49 ? 34.711 5.479 24.204 1.00 24.48 49 SER B O 1
ATOM 1617 N N . VAL B 1 50 ? 33.234 7.142 24.035 1.00 21.60 50 VAL B N 1
ATOM 1618 C CA . VAL B 1 50 ? 32.663 6.684 22.771 1.00 19.52 50 VAL B CA 1
ATOM 1619 C C . VAL B 1 50 ? 32.937 7.792 21.742 1.00 21.57 50 VAL B C 1
ATOM 1620 O O . VAL B 1 50 ? 33.131 8.964 22.089 1.00 20.31 50 VAL B O 1
ATOM 1625 N N . THR B 1 51 ? 32.970 7.507 20.446 1.00 21.48 51 THR B N 1
ATOM 1626 C CA . THR B 1 51 ? 33.358 8.474 19.432 1.00 22.59 51 THR B CA 1
ATOM 1627 C C . THR B 1 51 ? 32.256 8.488 18.384 1.00 21.46 51 THR B C 1
ATOM 1628 O O . THR B 1 51 ? 31.686 7.428 18.092 1.00 20.55 51 THR B O 1
ATOM 1634 N N . LYS B 1 52 ? 31.881 9.662 17.872 1.00 22.23 52 LYS B N 1
ATOM 1635 C CA . LYS B 1 52 ? 30.849 9.751 16.845 1.00 23.04 52 LYS B CA 1
ATOM 1636 C C . LYS B 1 52 ? 31.133 8.799 15.674 1.00 22.32 52 LYS B C 1
ATOM 1637 O O . LYS B 1 52 ? 32.257 8.688 15.182 1.00 20.98 52 LYS B O 1
ATOM 1647 N N . GLY B 1 53 ? 30.125 8.014 15.312 1.00 19.82 53 GLY B N 1
ATOM 1648 C CA . GLY B 1 53 ? 30.252 7.071 14.219 1.00 20.90 53 GLY B CA 1
ATOM 1649 C C . GLY B 1 53 ? 30.893 5.744 14.599 1.00 18.57 53 GLY B C 1
ATOM 1650 O O . GLY B 1 53 ? 30.866 4.832 13.779 1.00 23.49 53 GLY B O 1
ATOM 1652 N N . LYS B 1 54 ? 31.455 5.558 15.787 1.00 16.71 54 LYS B N 1
ATOM 1653 C CA . LYS B 1 54 ? 32.080 4.301 16.148 1.00 16.63 54 LYS B CA 1
ATOM 1654 C C . LYS B 1 54 ? 31.119 3.503 17.016 1.00 18.25 54 LYS B C 1
ATOM 1655 O O . LYS B 1 54 ? 30.415 4.082 17.861 1.00 19.60 54 LYS B O 1
ATOM 1665 N N . GLY B 1 55 ? 31.104 2.176 16.833 1.00 18.27 55 GLY B N 1
ATOM 1666 C CA . GLY B 1 55 ? 30.269 1.264 17.605 1.00 17.89 55 GLY B CA 1
ATOM 1667 C C . GLY B 1 55 ? 30.647 1.225 19.076 1.00 18.84 55 GLY B C 1
ATOM 1668 O O . GLY B 1 55 ? 31.830 1.253 19.424 1.00 19.43 55 GLY B O 1
ATOM 1670 N N . PHE B 1 56 ? 29.655 1.241 19.959 1.00 16.87 56 PHE B N 1
ATOM 1671 C CA . PHE B 1 56 ? 29.922 1.099 21.373 1.00 17.23 56 PHE B CA 1
ATOM 1672 C C . PHE B 1 56 ? 29.296 -0.163 21.913 1.00 15.81 56 PHE B C 1
ATOM 1673 O O . PHE B 1 56 ? 29.530 -0.524 23.054 1.00 17.27 56 PHE B O 1
ATOM 1682 N N . GLY B 1 57 ? 28.461 -0.850 21.142 1.00 14.92 57 GLY B N 1
ATOM 1683 C CA . GLY B 1 57 ? 27.780 -1.996 21.670 1.00 12.68 57 GLY B CA 1
ATOM 1684 C C . GLY B 1 57 ? 27.112 -2.686 20.534 1.00 11.40 57 GLY B C 1
ATOM 1685 O O . GLY B 1 57 ? 27.367 -2.359 19.375 1.00 9.97 57 GLY B O 1
ATOM 1687 N N . ALA B 1 58 ? 26.233 -3.603 20.842 1.00 14.29 58 ALA B N 1
ATOM 1688 C CA . ALA B 1 58 ? 25.564 -4.346 19.799 1.00 16.52 58 ALA B CA 1
ATOM 1689 C C . ALA B 1 58 ? 24.260 -4.889 20.341 1.00 16.72 58 ALA B C 1
ATOM 1690 O O . ALA B 1 58 ? 24.139 -5.129 21.545 1.00 18.22 58 ALA B O 1
ATOM 1693 N N . VAL B 1 59 ? 23.247 -5.018 19.501 1.00 18.00 59 VAL B N 1
ATOM 1694 C CA . VAL B 1 59 ? 22.012 -5.633 19.931 1.00 20.90 59 VAL B CA 1
ATOM 1695 C C . VAL B 1 59 ? 21.867 -6.898 19.098 1.00 24.09 59 VAL B C 1
ATOM 1696 O O 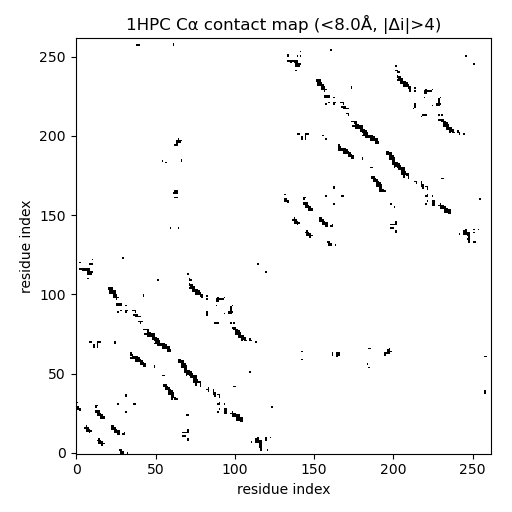. VAL B 1 59 ? 22.201 -6.933 17.909 1.00 24.98 59 VAL B O 1
ATOM 1701 N N . GLU B 1 60 ? 21.380 -7.958 19.708 1.00 24.06 60 GLU B N 1
ATOM 1702 C CA . GLU B 1 60 ? 21.277 -9.219 19.043 1.00 25.54 60 GLU B CA 1
ATOM 1703 C C . GLU B 1 60 ? 19.804 -9.564 19.165 1.00 25.08 60 GLU B C 1
ATOM 1704 O O . GLU B 1 60 ? 19.229 -9.570 20.265 1.00 25.12 60 GLU B O 1
ATOM 1711 N N . SER B 1 61 ? 19.136 -9.718 18.040 1.00 22.59 61 SER B N 1
ATOM 1712 C CA . SER B 1 61 ? 17.754 -10.115 18.061 1.00 25.14 61 SER B CA 1
ATOM 1713 C C . SER B 1 61 ? 17.714 -11.542 17.532 1.00 28.12 61 SER B C 1
ATOM 1714 O O . SER B 1 61 ? 18.699 -12.162 17.118 1.00 28.98 61 SER B O 1
ATOM 1719 N N . VAL B 1 62 ? 16.487 -12.019 17.489 1.00 32.87 62 VAL B N 1
ATOM 1720 C CA . VAL B 1 62 ? 16.098 -13.307 16.930 1.00 37.02 62 VAL B CA 1
ATOM 1721 C C . VAL B 1 62 ? 16.495 -13.501 15.449 1.00 37.03 62 VAL B C 1
ATOM 1722 O O . VAL B 1 62 ? 16.506 -14.608 14.902 1.00 37.58 62 VAL B O 1
ATOM 1727 N N . LYS B 1 63 ? 16.845 -12.420 14.780 1.00 33.82 63 LYS B N 1
ATOM 1728 C CA . LYS B 1 63 ? 16.994 -12.438 13.362 1.00 32.26 63 LYS B CA 1
ATOM 1729 C C . LYS B 1 63 ? 18.253 -11.771 12.833 1.00 30.52 63 LYS B C 1
ATOM 1730 O O . LYS B 1 63 ? 18.633 -11.993 11.683 1.00 30.59 63 LYS B O 1
ATOM 1737 N N . ALA B 1 64 ? 18.964 -11.006 13.659 1.00 27.92 64 ALA B N 1
ATOM 1738 C CA . ALA B 1 64 ? 20.062 -10.194 13.171 1.00 25.13 64 ALA B CA 1
ATOM 1739 C C . ALA B 1 64 ? 20.868 -9.683 14.331 1.00 22.61 64 ALA B C 1
ATOM 1740 O O . ALA B 1 64 ? 20.362 -9.597 15.450 1.00 23.60 64 ALA B O 1
ATOM 1743 N N . THR B 1 65 ? 22.125 -9.375 14.101 1.00 20.37 65 THR B N 1
ATOM 1744 C CA . THR B 1 65 ? 22.966 -8.740 15.087 1.00 20.00 65 THR B CA 1
ATOM 1745 C C . THR B 1 65 ? 23.220 -7.368 14.467 1.00 19.23 65 THR B C 1
ATOM 1746 O O . THR B 1 65 ? 23.426 -7.249 13.258 1.00 20.10 65 THR B O 1
ATOM 1752 N N . SER B 1 66 ? 23.144 -6.314 15.257 1.00 17.89 66 SER B N 1
ATOM 1753 C CA . SER B 1 66 ? 23.345 -4.980 14.733 1.00 16.73 66 SER B CA 1
ATOM 1754 C C . SER B 1 66 ? 24.327 -4.230 15.623 1.00 18.04 66 SER B C 1
ATOM 1755 O O . SER B 1 66 ? 24.196 -4.247 16.865 1.00 21.05 66 SER B O 1
ATOM 1760 N N . ASP B 1 67 ? 25.321 -3.584 15.018 1.00 15.29 67 ASP B N 1
ATOM 1761 C CA . ASP B 1 67 ? 26.220 -2.716 15.763 1.00 14.05 67 ASP B CA 1
ATOM 1762 C C . ASP B 1 67 ? 25.488 -1.437 16.133 1.00 15.92 67 ASP B C 1
ATOM 1763 O O . ASP B 1 67 ? 24.660 -0.957 15.355 1.00 15.49 67 ASP B O 1
ATOM 1769 N N . VAL B 1 68 ? 25.717 -0.940 17.352 1.00 16.74 68 VAL B N 1
ATOM 1770 C CA . VAL B 1 68 ? 25.130 0.306 17.796 1.00 15.07 68 VAL B CA 1
ATOM 1771 C C . VAL B 1 68 ? 26.275 1.309 17.876 1.00 13.99 68 VAL B C 1
ATOM 1772 O O . VAL B 1 68 ? 27.231 1.094 18.619 1.00 13.57 68 VAL B O 1
ATOM 1777 N N . ASN B 1 69 ? 26.135 2.395 17.118 1.00 13.29 69 ASN B N 1
ATOM 1778 C CA . ASN B 1 69 ? 27.115 3.464 16.954 1.00 14.72 69 ASN B CA 1
ATOM 1779 C C . ASN B 1 69 ? 26.764 4.706 17.737 1.00 16.17 69 ASN B C 1
ATOM 1780 O O . ASN B 1 69 ? 25.589 5.091 17.793 1.00 17.69 69 ASN B O 1
ATOM 1786 N N . SER B 1 70 ? 27.732 5.369 18.354 1.00 17.49 70 SER B N 1
ATOM 1787 C CA . SER B 1 70 ? 27.429 6.558 19.138 1.00 18.80 70 SER B CA 1
ATOM 1788 C C . SER B 1 70 ? 27.131 7.692 18.158 1.00 19.67 70 SER B C 1
ATOM 1789 O O . SER B 1 70 ? 27.913 7.872 17.207 1.00 21.68 70 SER B O 1
ATOM 1794 N N . PRO B 1 71 ? 26.039 8.463 18.285 1.00 18.68 71 PRO B N 1
ATOM 1795 C CA . PRO B 1 71 ? 25.778 9.644 17.461 1.00 18.10 71 PRO B CA 1
ATOM 1796 C C . PRO B 1 71 ? 26.759 10.770 17.735 1.00 18.46 71 PRO B C 1
ATOM 1797 O O . PRO B 1 71 ? 27.001 11.587 16.860 1.00 21.31 71 PRO B O 1
ATOM 1801 N N . ILE B 1 72 ? 27.318 10.858 18.946 1.00 17.40 72 ILE B N 1
ATOM 1802 C CA . ILE B 1 72 ? 28.234 11.911 19.340 1.00 19.23 72 ILE B CA 1
ATOM 1803 C C . ILE B 1 72 ? 29.326 11.329 20.239 1.00 18.45 72 ILE B C 1
ATOM 1804 O O . ILE B 1 72 ? 29.211 10.205 20.727 1.00 19.43 72 ILE B O 1
ATOM 1810 N N . SER B 1 73 ? 30.412 12.051 20.453 1.00 17.90 73 SER B N 1
ATOM 1811 C CA . SER B 1 73 ? 31.532 11.645 21.275 1.00 18.66 73 SER B CA 1
ATOM 1812 C C . SER B 1 73 ? 31.411 12.113 22.720 1.00 19.34 73 SER B C 1
ATOM 1813 O O . SER B 1 73 ? 30.880 13.203 22.992 1.00 20.83 73 SER B O 1
ATOM 1818 N N . GLY B 1 74 ? 31.967 11.344 23.648 1.00 18.38 74 GLY B N 1
ATOM 1819 C CA . GLY B 1 74 ? 31.921 11.679 25.058 1.00 17.33 74 GLY B CA 1
ATOM 1820 C C . GLY B 1 74 ? 32.399 10.519 25.899 1.00 17.75 74 GLY B C 1
ATOM 1821 O O . GLY B 1 74 ? 32.912 9.524 25.374 1.00 15.69 74 GLY B O 1
ATOM 1823 N N . GLU B 1 75 ? 32.215 10.637 27.208 1.00 17.79 75 GLU B N 1
ATOM 1824 C CA . GLU B 1 75 ? 32.620 9.615 28.162 1.00 20.07 75 GLU B CA 1
ATOM 1825 C C . GLU B 1 75 ? 31.334 9.017 28.691 1.00 16.52 75 GLU B C 1
ATOM 1826 O O . GLU B 1 75 ? 30.400 9.766 28.995 1.00 15.21 75 GLU B O 1
ATOM 1833 N N . VAL B 1 76 ? 31.281 7.696 28.750 1.00 13.37 76 VAL B N 1
ATOM 1834 C CA . VAL B 1 76 ? 30.167 6.954 29.310 1.00 15.63 76 VAL B CA 1
ATOM 1835 C C . VAL B 1 76 ? 30.150 7.193 30.818 1.00 16.14 76 VAL B C 1
ATOM 1836 O O . VAL B 1 76 ? 31.143 6.958 31.509 1.00 16.17 76 VAL B O 1
ATOM 1841 N N . ILE B 1 77 ? 29.041 7.683 31.364 1.00 17.82 77 ILE B N 1
ATOM 1842 C CA . ILE B 1 77 ? 28.932 7.878 32.795 1.00 15.59 77 ILE B CA 1
ATOM 1843 C C . ILE B 1 77 ? 27.885 6.923 33.351 1.00 18.74 77 ILE B C 1
ATOM 1844 O O . ILE B 1 77 ? 27.902 6.686 34.552 1.00 18.11 77 ILE B O 1
ATOM 1850 N N . GLU B 1 78 ? 26.961 6.313 32.580 1.00 17.67 78 GLU B N 1
ATOM 1851 C CA . GLU B 1 78 ? 26.015 5.358 33.139 1.00 16.11 78 GLU B CA 1
ATOM 1852 C C . GLU B 1 78 ? 25.541 4.397 32.053 1.00 16.71 78 GLU B C 1
ATOM 1853 O O . GLU B 1 78 ? 25.449 4.800 30.898 1.00 15.37 78 GLU B O 1
ATOM 1860 N N . VAL B 1 79 ? 25.235 3.133 32.341 1.00 17.63 79 VAL B N 1
ATOM 1861 C CA . VAL B 1 79 ? 24.705 2.243 31.325 1.00 19.29 79 VAL B CA 1
ATOM 1862 C C . VAL B 1 79 ? 23.457 1.622 31.938 1.00 17.74 79 VAL B C 1
ATOM 1863 O O . VAL B 1 79 ? 23.330 1.527 33.167 1.00 17.76 79 VAL B O 1
ATOM 1868 N N . ASN B 1 80 ? 22.514 1.219 31.097 1.00 16.40 80 ASN B N 1
ATOM 1869 C CA . ASN B 1 80 ? 21.270 0.657 31.566 1.00 18.37 80 ASN B CA 1
ATOM 1870 C C . ASN B 1 80 ? 21.427 -0.830 31.880 1.00 22.71 80 ASN B C 1
ATOM 1871 O O . ASN B 1 80 ? 21.260 -1.716 31.041 1.00 20.10 80 ASN B O 1
ATOM 1877 N N . THR B 1 81 ? 21.773 -1.140 33.129 1.00 25.51 81 THR B N 1
ATOM 1878 C CA . THR B 1 81 ? 21.951 -2.518 33.588 1.00 29.82 81 THR B CA 1
ATOM 1879 C C . THR B 1 81 ? 20.651 -3.313 33.564 1.00 29.21 81 THR B C 1
ATOM 1880 O O . THR B 1 81 ? 20.678 -4.542 33.447 1.00 32.03 81 THR B O 1
ATOM 1886 N N . GLY B 1 82 ? 19.506 -2.627 33.615 1.00 29.21 82 GLY B N 1
ATOM 1887 C CA . GLY B 1 82 ? 18.193 -3.239 33.483 1.00 28.02 82 GLY B CA 1
ATOM 1888 C C . GLY B 1 82 ? 18.058 -4.004 32.177 1.00 28.63 82 GLY B C 1
ATOM 1889 O O . GLY B 1 82 ? 17.410 -5.058 32.108 1.00 27.57 82 GLY B O 1
ATOM 1891 N N . LEU B 1 83 ? 18.743 -3.510 31.151 1.00 26.83 83 LEU B N 1
ATOM 1892 C CA . LEU B 1 83 ? 18.746 -4.136 29.848 1.00 29.61 83 LEU B CA 1
ATOM 1893 C C . LEU B 1 83 ? 19.352 -5.536 29.810 1.00 32.65 83 LEU B C 1
ATOM 1894 O O . LEU B 1 83 ? 18.975 -6.316 28.927 1.00 33.66 83 LEU B O 1
ATOM 1900 N N . THR B 1 84 ? 20.223 -5.946 30.743 1.00 32.51 84 THR B N 1
ATOM 1901 C CA . THR B 1 84 ? 20.779 -7.290 30.649 1.00 33.85 84 THR B CA 1
ATOM 1902 C C . THR B 1 84 ? 19.742 -8.350 31.031 1.00 33.05 84 THR B C 1
ATOM 1903 O O . THR B 1 84 ? 19.652 -9.417 30.418 1.00 32.31 84 THR B O 1
ATOM 1909 N N . GLY B 1 85 ? 18.907 -8.005 32.013 1.00 31.19 85 GLY B N 1
ATOM 1910 C CA . GLY B 1 85 ? 17.892 -8.897 32.526 1.00 29.28 85 GLY B CA 1
ATOM 1911 C C . GLY B 1 85 ? 16.596 -8.773 31.774 1.00 29.64 85 GLY B C 1
ATOM 1912 O O . GLY B 1 85 ? 15.771 -9.680 31.775 1.00 30.23 85 GLY B O 1
ATOM 1914 N N . LYS B 1 86 ? 16.361 -7.630 31.149 1.00 30.29 86 LYS B N 1
ATOM 1915 C CA . LYS B 1 86 ? 15.152 -7.437 30.381 1.00 29.08 86 LYS B CA 1
ATOM 1916 C C . LYS B 1 86 ? 15.473 -6.872 28.976 1.00 27.46 86 LYS B C 1
ATOM 1917 O O . LYS B 1 86 ? 15.033 -5.757 28.674 1.00 27.72 86 LYS B O 1
ATOM 1927 N N . PRO B 1 87 ? 16.140 -7.565 28.015 1.00 25.85 87 PRO B N 1
ATOM 1928 C CA . PRO B 1 87 ? 16.516 -7.021 26.706 1.00 22.96 87 PRO B CA 1
ATOM 1929 C C . PRO B 1 87 ? 15.340 -6.508 25.875 1.00 20.69 87 PRO B C 1
ATOM 1930 O O . PRO B 1 87 ? 15.438 -5.594 25.044 1.00 18.62 87 PRO B O 1
ATOM 1934 N N . GLY B 1 88 ? 14.158 -7.052 26.153 1.00 22.62 88 GLY B N 1
ATOM 1935 C CA . GLY B 1 88 ? 12.932 -6.697 25.459 1.00 19.13 88 GLY B CA 1
ATOM 1936 C C . GLY B 1 88 ? 12.484 -5.274 25.716 1.00 19.06 88 GLY B C 1
ATOM 1937 O O . GLY B 1 88 ? 11.570 -4.783 25.046 1.00 19.48 88 GLY B O 1
ATOM 1939 N N . LEU B 1 89 ? 13.058 -4.555 26.676 1.00 20.30 89 LEU B N 1
ATOM 1940 C CA . LEU B 1 89 ? 12.676 -3.161 26.888 1.00 20.08 89 LEU B CA 1
ATOM 1941 C C . LEU B 1 89 ? 13.027 -2.308 25.677 1.00 19.67 89 LEU B C 1
ATOM 1942 O O . LEU B 1 89 ? 12.418 -1.271 25.464 1.00 19.27 89 LEU B O 1
ATOM 1948 N N . ILE B 1 90 ? 13.964 -2.723 24.831 1.00 19.35 90 ILE B N 1
ATOM 1949 C CA . ILE B 1 90 ? 14.261 -2.009 23.591 1.00 18.83 90 ILE B CA 1
ATOM 1950 C C . ILE B 1 90 ? 13.096 -2.075 22.606 1.00 20.02 90 ILE B C 1
ATOM 1951 O O . ILE B 1 90 ? 12.851 -1.145 21.837 1.00 18.20 90 ILE B O 1
ATOM 1957 N N . ASN B 1 91 ? 12.353 -3.178 22.608 1.00 18.84 91 ASN B N 1
ATOM 1958 C CA . ASN B 1 91 ? 11.226 -3.340 21.716 1.00 19.46 91 ASN B CA 1
ATOM 1959 C C . ASN B 1 91 ? 10.018 -2.633 22.294 1.00 22.35 91 ASN B C 1
ATOM 1960 O O . ASN B 1 91 ? 9.294 -1.939 21.579 1.00 22.10 91 ASN B O 1
ATOM 1966 N N . SER B 1 92 ? 9.788 -2.803 23.595 1.00 21.93 92 SER B N 1
ATOM 1967 C CA . SER B 1 92 ? 8.623 -2.188 24.209 1.00 24.38 92 SER B CA 1
ATOM 1968 C C . SER B 1 92 ? 8.774 -0.710 24.507 1.00 23.90 92 SER B C 1
ATOM 1969 O O . SER B 1 92 ? 7.806 0.042 24.431 1.00 27.55 92 SER B O 1
ATOM 1974 N N . SER B 1 93 ? 9.965 -0.228 24.833 1.00 21.36 93 SER B N 1
ATOM 1975 C CA . SER B 1 93 ? 10.115 1.137 25.259 1.00 21.02 93 SER B CA 1
ATOM 1976 C C . SER B 1 93 ? 11.366 1.769 24.665 1.00 18.55 93 SER B C 1
ATOM 1977 O O . SER B 1 93 ? 12.235 2.217 25.426 1.00 20.48 93 SER B O 1
ATOM 1982 N N . PRO B 1 94 ? 11.524 1.906 23.346 1.00 17.49 94 PRO B N 1
ATOM 1983 C CA . PRO B 1 94 ? 12.787 2.304 22.736 1.00 17.80 94 PRO B CA 1
ATOM 1984 C C . PRO B 1 94 ? 13.282 3.678 23.169 1.00 17.40 94 PRO B C 1
ATOM 1985 O O . PRO B 1 94 ? 14.472 3.925 23.335 1.00 14.91 94 PRO B O 1
ATOM 1989 N N . TYR B 1 95 ? 12.327 4.588 23.368 1.00 14.15 95 TYR B N 1
ATOM 1990 C CA . TYR B 1 95 ? 12.661 5.933 23.754 1.00 17.26 95 TYR B CA 1
ATOM 1991 C C . TYR B 1 95 ? 12.697 6.206 25.260 1.00 20.02 95 TYR B C 1
ATOM 1992 O O . TYR B 1 95 ? 13.170 7.274 25.633 1.00 20.24 95 TYR B O 1
ATOM 2003 N N . GLU B 1 96 ? 12.265 5.340 26.189 1.00 21.19 96 GLU B N 1
ATOM 2004 C CA . GLU B 1 96 ? 12.255 5.723 27.608 1.00 25.61 96 GLU B CA 1
ATOM 2005 C C . GLU B 1 96 ? 12.958 4.704 28.481 1.00 21.51 96 GLU B C 1
ATOM 2006 O O . GLU B 1 96 ? 14.097 4.938 28.867 1.00 22.40 96 GLU B O 1
ATOM 2013 N N . ASP B 1 97 ? 12.351 3.550 28.782 1.00 21.07 97 ASP B N 1
ATOM 2014 C CA . ASP B 1 97 ? 12.995 2.566 29.640 1.00 21.47 97 ASP B CA 1
ATOM 2015 C C . ASP B 1 97 ? 14.039 1.732 28.920 1.00 20.03 97 ASP B C 1
ATOM 2016 O O . ASP B 1 97 ? 14.848 1.092 29.565 1.00 19.12 97 ASP B O 1
ATOM 2022 N N . GLY B 1 98 ? 13.992 1.684 27.589 1.00 19.12 98 GLY B N 1
ATOM 2023 C CA . GLY B 1 98 ? 14.996 1.001 26.792 1.00 19.25 98 GLY B CA 1
ATOM 2024 C C . GLY B 1 98 ? 16.251 1.835 26.460 1.00 18.82 98 GLY B C 1
ATOM 2025 O O . GLY B 1 98 ? 16.970 1.484 25.513 1.00 18.62 98 GLY B O 1
ATOM 2027 N N . TRP B 1 99 ? 16.529 2.970 27.130 1.00 16.78 99 TRP B N 1
ATOM 2028 C CA . TRP B 1 99 ? 17.734 3.744 26.890 1.00 15.16 99 TRP B CA 1
ATOM 2029 C C . TRP B 1 99 ? 18.940 2.816 27.142 1.00 15.69 99 TRP B C 1
ATOM 2030 O O . TRP B 1 99 ? 18.868 1.847 27.890 1.00 14.58 99 TRP B O 1
ATOM 2043 N N . MET B 1 100 ? 20.089 3.038 26.500 1.00 16.42 100 MET B N 1
ATOM 2044 C CA . MET B 1 100 ? 21.215 2.131 26.632 1.00 14.65 100 MET B CA 1
ATOM 2045 C C . MET B 1 100 ? 22.335 2.756 27.430 1.00 13.24 100 MET B C 1
ATOM 2046 O O . MET B 1 100 ? 22.789 2.155 28.406 1.00 14.82 100 MET B O 1
ATOM 2052 N N . ILE B 1 101 ? 22.812 3.947 27.070 1.00 12.28 101 ILE B N 1
ATOM 2053 C CA . ILE B 1 101 ? 23.898 4.607 27.788 1.00 12.55 101 ILE B CA 1
ATOM 2054 C C . ILE B 1 101 ? 23.624 6.095 27.975 1.00 10.56 101 ILE B C 1
ATOM 2055 O O . ILE B 1 101 ? 22.816 6.674 27.252 1.00 12.58 101 ILE B O 1
ATOM 2061 N N . LYS B 1 102 ? 24.289 6.709 28.943 1.00 13.27 102 LYS B N 1
ATOM 2062 C CA . LYS B 1 102 ? 24.271 8.151 29.148 1.00 15.01 102 LYS B CA 1
ATOM 2063 C C . LYS B 1 102 ? 25.722 8.582 29.043 1.00 17.14 102 LYS B C 1
ATOM 2064 O O . LYS B 1 102 ? 26.595 7.912 29.635 1.00 16.00 102 LYS B O 1
ATOM 2074 N N . ILE B 1 103 ? 26.034 9.653 28.312 1.00 15.40 103 ILE B N 1
ATOM 2075 C CA . ILE B 1 103 ? 27.404 10.143 28.210 1.00 17.66 103 ILE B CA 1
ATOM 2076 C C . ILE B 1 103 ? 27.548 11.619 28.583 1.00 18.77 103 ILE B C 1
ATOM 2077 O O . ILE B 1 103 ? 26.558 12.340 28.677 1.00 18.07 103 ILE B O 1
ATOM 2083 N N . LYS B 1 104 ? 28.765 12.094 28.826 1.00 19.91 104 LYS B N 1
ATOM 2084 C CA . LYS B 1 104 ? 28.989 13.513 29.017 1.00 21.29 104 LYS B CA 1
ATOM 2085 C C . LYS B 1 104 ? 29.523 13.975 27.665 1.00 18.91 104 LYS B C 1
ATOM 2086 O O . LYS B 1 104 ? 30.567 13.452 27.261 1.00 18.64 104 LYS B O 1
ATOM 2096 N N . PRO B 1 105 ? 28.868 14.829 26.864 1.00 19.17 105 PRO B N 1
ATOM 2097 C CA . PRO B 1 105 ? 29.336 15.239 25.556 1.00 20.99 105 PRO B CA 1
ATOM 2098 C C . PRO B 1 105 ? 30.677 15.960 25.608 1.00 24.17 105 PRO B C 1
ATOM 2099 O O . PRO B 1 105 ? 30.944 16.832 26.436 1.00 21.69 105 PRO B O 1
ATOM 2103 N N . THR B 1 106 ? 31.502 15.496 24.682 1.00 26.37 106 THR B N 1
ATOM 2104 C CA . THR B 1 106 ? 32.826 16.028 24.437 1.00 30.05 106 THR B CA 1
AT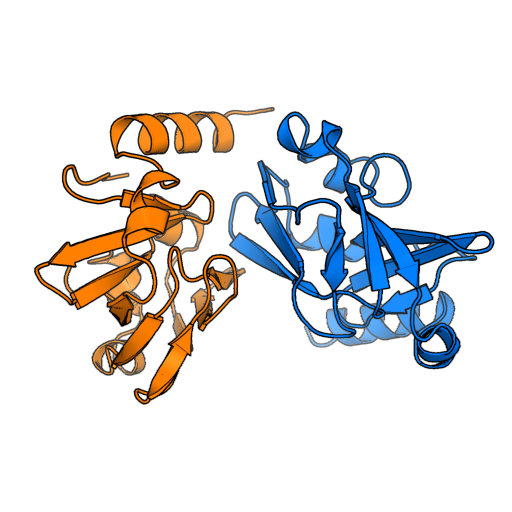OM 2105 C C . THR B 1 106 ? 32.727 17.206 23.469 1.00 32.72 106 THR B C 1
ATOM 2106 O O . THR B 1 106 ? 33.352 18.240 23.701 1.00 35.28 106 THR B O 1
ATOM 2112 N N . SER B 1 107 ? 31.985 17.100 22.360 1.00 33.12 107 SER B N 1
ATOM 2113 C CA . SER B 1 107 ? 31.874 18.213 21.442 1.00 32.10 107 SER B CA 1
ATOM 2114 C C . SER B 1 107 ? 30.398 18.431 21.125 1.00 29.94 107 SER B C 1
ATOM 2115 O O . SER B 1 107 ? 29.860 17.845 20.177 1.00 28.43 107 SER B O 1
ATOM 2120 N N . PRO B 1 108 ? 29.676 19.260 21.894 1.00 28.60 108 PRO B N 1
ATOM 2121 C CA . PRO B 1 108 ? 28.231 19.428 21.795 1.00 29.71 108 PRO B CA 1
ATOM 2122 C C . PRO B 1 108 ? 27.760 19.792 20.396 1.00 30.66 108 PRO B C 1
ATOM 2123 O O . PRO B 1 108 ? 26.673 19.431 19.966 1.00 33.26 108 PRO B O 1
ATOM 2127 N N . ASP B 1 109 ? 28.611 20.441 19.610 1.00 32.89 109 ASP B N 1
ATOM 2128 C CA . ASP B 1 109 ? 28.271 20.881 18.260 1.00 32.88 109 ASP B CA 1
ATOM 2129 C C . ASP B 1 109 ? 28.122 19.754 17.246 1.00 31.11 109 ASP B C 1
ATOM 2130 O O . ASP B 1 109 ? 27.582 19.973 16.159 1.00 29.93 109 ASP B O 1
ATOM 2136 N N . GLU B 1 110 ? 28.525 18.518 17.590 1.00 28.00 110 GLU B N 1
ATOM 2137 C CA . GLU B 1 110 ? 28.307 17.364 16.721 1.00 24.01 110 GLU B CA 1
ATOM 2138 C C . GLU B 1 110 ? 26.830 17.124 16.598 1.00 23.12 110 GLU B C 1
ATOM 2139 O O . GLU B 1 110 ? 26.351 16.547 15.616 1.00 26.44 110 GLU B O 1
ATOM 2146 N N . LEU B 1 111 ? 26.088 17.592 17.600 1.00 25.36 111 LEU B N 1
ATOM 2147 C CA . LEU B 1 111 ? 24.647 17.541 17.567 1.00 26.08 111 LEU B CA 1
ATOM 2148 C C .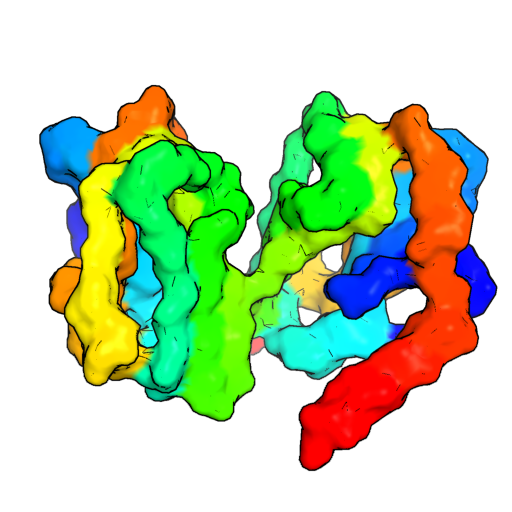 LEU B 1 111 ? 24.110 18.264 16.333 1.00 26.63 111 LEU B C 1
ATOM 2149 O O . LEU B 1 111 ? 23.111 17.828 15.762 1.00 28.84 111 LEU B O 1
ATOM 2155 N N . GLU B 1 112 ? 24.790 19.284 15.816 1.00 25.85 112 GLU B N 1
ATOM 2156 C CA . GLU B 1 112 ? 24.281 19.996 14.674 1.00 29.31 112 GLU B CA 1
ATOM 2157 C C . GLU B 1 112 ? 24.365 19.162 13.412 1.00 30.84 112 GLU B C 1
ATOM 2158 O O . GLU B 1 112 ? 23.686 19.505 12.450 1.00 35.95 112 GLU B O 1
ATOM 2165 N N . SER B 1 113 ? 25.125 18.067 13.306 1.00 32.52 113 SER B N 1
ATOM 2166 C CA . SER B 1 113 ? 25.080 17.246 12.094 1.00 30.40 113 SER B CA 1
ATOM 2167 C C . SER B 1 113 ? 24.006 16.150 12.107 1.00 28.68 113 SER B C 1
ATOM 2168 O O . SER B 1 113 ? 23.801 15.424 11.123 1.00 28.02 113 SER B O 1
ATOM 2173 N N . LEU B 1 114 ? 23.293 15.999 13.224 1.00 24.72 114 LEU B N 1
ATOM 2174 C CA . LEU B 1 114 ? 22.295 14.956 13.340 1.00 21.14 114 LEU B CA 1
ATOM 2175 C C . LEU B 1 114 ? 21.003 15.376 12.680 1.00 21.76 114 LEU B C 1
ATOM 2176 O O . LEU B 1 114 ? 20.755 16.552 12.412 1.00 20.65 114 LEU B O 1
ATOM 2182 N N . LEU B 1 115 ? 20.190 14.376 12.400 1.00 19.87 115 LEU B N 1
ATOM 2183 C CA . LEU B 1 115 ? 18.912 14.592 11.783 1.00 19.38 115 LEU B CA 1
ATOM 2184 C C . LEU B 1 115 ? 17.872 15.013 12.787 1.00 18.95 115 LEU B C 1
ATOM 2185 O O . LEU B 1 115 ? 17.823 14.461 13.885 1.00 21.23 115 LEU B O 1
ATOM 2191 N N . GLY B 1 116 ? 17.067 16.024 12.467 1.00 16.99 116 GLY B N 1
ATOM 2192 C CA . GLY B 1 116 ? 15.921 16.343 13.301 1.00 14.53 116 GLY B CA 1
ATOM 2193 C C . GLY B 1 116 ? 14.809 15.324 13.048 1.00 15.63 116 GLY B C 1
ATOM 2194 O O . GLY B 1 116 ? 14.855 14.580 12.056 1.00 16.97 116 GLY B O 1
ATOM 2196 N N . ALA B 1 117 ? 13.745 15.299 13.854 1.00 16.40 117 ALA B N 1
ATOM 2197 C CA . ALA B 1 117 ? 12.642 14.356 13.699 1.00 21.21 117 ALA B CA 1
ATOM 2198 C C . ALA B 1 117 ? 11.989 14.319 12.316 1.00 24.93 117 ALA B C 1
ATOM 2199 O O . ALA B 1 117 ? 11.837 13.227 11.754 1.00 28.01 117 ALA B O 1
ATOM 2202 N N . LYS B 1 118 ? 11.626 15.466 11.705 1.00 25.99 118 LYS B N 1
ATOM 2203 C CA . LYS B 1 118 ? 11.063 15.471 10.357 1.00 26.55 118 LYS B CA 1
ATOM 2204 C C . LYS B 1 118 ? 11.992 14.811 9.354 1.00 22.37 118 LYS B C 1
ATOM 2205 O O . LYS B 1 118 ? 11.571 13.892 8.659 1.00 20.70 118 LYS B O 1
ATOM 2215 N N . GLU B 1 119 ? 13.269 15.202 9.305 1.00 22.71 119 GLU B N 1
ATOM 2216 C CA . GLU B 1 119 ? 14.189 14.618 8.337 1.00 25.73 119 GLU B CA 1
ATOM 2217 C C . GLU B 1 119 ? 14.347 13.126 8.539 1.00 23.99 119 GLU B C 1
ATOM 2218 O O . GLU B 1 119 ? 14.407 12.362 7.577 1.00 24.83 119 GLU B O 1
ATOM 2225 N N . TYR B 1 120 ? 14.405 12.712 9.797 1.00 21.01 120 TYR B N 1
ATOM 2226 C CA . TYR B 1 120 ? 14.556 11.314 10.089 1.00 21.50 120 TYR B CA 1
ATOM 2227 C C . TYR B 1 120 ? 13.347 10.537 9.582 1.00 23.35 120 TYR B C 1
ATOM 2228 O O . TYR B 1 120 ? 13.531 9.501 8.930 1.00 23.01 120 TYR B O 1
ATOM 2239 N N . THR B 1 121 ? 12.126 11.068 9.778 1.00 23.63 121 THR B N 1
ATOM 2240 C CA . THR B 1 121 ? 10.921 10.391 9.314 1.00 22.39 121 THR B CA 1
ATOM 2241 C C . THR B 1 121 ? 10.982 10.161 7.806 1.00 20.70 121 THR B C 1
ATOM 2242 O O . THR B 1 121 ? 10.664 9.072 7.324 1.00 17.38 121 THR B O 1
ATOM 2248 N N . LYS B 1 122 ? 11.463 11.173 7.078 1.00 21.96 122 LYS B N 1
ATOM 2249 C CA . LYS B 1 122 ? 11.597 11.083 5.636 1.00 23.54 122 LYS B CA 1
ATOM 2250 C C . LYS B 1 122 ? 12.696 10.093 5.260 1.00 23.77 122 LYS B C 1
ATOM 2251 O O . LYS B 1 122 ? 12.506 9.264 4.361 1.00 25.20 122 LYS B O 1
ATOM 2261 N N . PHE B 1 123 ? 13.831 10.085 5.971 1.00 20.02 123 PHE B N 1
ATOM 2262 C CA . PHE B 1 123 ? 14.946 9.206 5.676 1.00 17.22 123 PHE B CA 1
ATOM 2263 C C . PHE B 1 123 ? 14.492 7.760 5.794 1.00 18.36 123 PHE B C 1
ATOM 2264 O O . PHE B 1 123 ? 14.820 6.916 4.953 1.00 19.29 123 PHE B O 1
ATOM 2273 N N . CYS B 1 124 ? 13.683 7.462 6.806 1.00 17.91 124 CYS B N 1
ATOM 2274 C CA . CYS B 1 124 ? 13.166 6.126 7.006 1.00 19.39 124 CYS B CA 1
ATOM 2275 C C . CYS B 1 124 ? 12.261 5.641 5.883 1.00 24.57 124 CYS B C 1
ATOM 2276 O O . CYS B 1 124 ? 12.232 4.431 5.589 1.00 23.76 124 CYS B O 1
ATOM 2280 N N . GLU B 1 125 ? 11.571 6.591 5.243 1.00 28.12 125 GLU B N 1
ATOM 2281 C CA . GLU B 1 125 ? 10.690 6.362 4.101 1.00 31.53 125 GLU B CA 1
ATOM 2282 C C . GLU B 1 125 ? 11.433 6.001 2.846 1.00 29.41 125 GLU B C 1
ATOM 2283 O O . GLU B 1 125 ? 10.997 5.097 2.132 1.00 30.90 125 GLU B O 1
ATOM 2290 N N . GLU B 1 126 ? 12.527 6.701 2.536 1.00 30.42 126 GLU B N 1
ATOM 2291 C CA . GLU B 1 126 ? 13.365 6.312 1.413 1.00 35.42 126 GLU B CA 1
ATOM 2292 C C . GLU B 1 126 ? 13.807 4.885 1.698 1.00 33.03 126 GLU B C 1
ATOM 2293 O O . GLU B 1 126 ? 13.548 4.004 0.882 1.00 31.36 126 GLU B O 1
ATOM 2300 N N . GLU B 1 127 ? 14.382 4.628 2.881 1.00 27.75 127 GLU B N 1
ATOM 2301 C CA . GLU B 1 127 ? 14.913 3.313 3.172 1.00 27.52 127 GLU B CA 1
ATOM 2302 C C . GLU B 1 127 ? 13.964 2.149 2.966 1.00 25.84 127 GLU B C 1
ATOM 2303 O O . GLU B 1 127 ? 14.337 1.137 2.362 1.00 25.05 127 GLU B O 1
ATOM 2310 N N . ASP B 1 128 ? 12.739 2.356 3.416 1.00 23.66 128 ASP B N 1
ATOM 2311 C CA . ASP B 1 128 ? 11.731 1.326 3.319 1.00 22.87 128 ASP B CA 1
ATOM 2312 C C . ASP B 1 128 ? 11.043 1.227 1.977 1.00 23.31 128 ASP B C 1
ATOM 2313 O O . ASP B 1 128 ? 10.303 0.260 1.772 1.00 25.09 128 ASP B O 1
ATOM 2319 N N . ALA B 1 129 ? 11.218 2.204 1.081 1.00 21.75 129 ALA B N 1
ATOM 2320 C CA . ALA B 1 129 ? 10.599 2.131 -0.227 1.00 26.36 129 ALA B CA 1
ATOM 2321 C C . ALA B 1 129 ? 11.256 1.097 -1.125 1.00 29.57 129 ALA B C 1
ATOM 2322 O O . ALA B 1 129 ? 12.457 0.817 -1.004 1.00 30.27 129 ALA B O 1
ATOM 2325 N N . ALA B 1 130 ? 10.515 0.493 -2.058 1.00 34.51 130 ALA B N 1
ATOM 2326 C CA . ALA B 1 130 ? 11.151 -0.387 -3.037 1.00 37.92 130 ALA B CA 1
ATOM 2327 C C . ALA B 1 130 ? 12.058 0.483 -3.904 1.00 38.35 130 ALA B C 1
ATOM 2328 O O . ALA B 1 130 ? 11.809 1.669 -4.162 1.00 40.46 130 ALA B O 1
ATOM 2331 N N . HIS B 1 131 ? 13.182 -0.116 -4.217 1.00 41.21 131 HIS B N 1
ATOM 2332 C CA . HIS B 1 131 ? 14.242 0.527 -4.949 1.00 44.02 131 HIS B CA 1
ATOM 2333 C C . HIS B 1 131 ? 14.434 -0.439 -6.114 1.00 46.29 131 HIS B C 1
ATOM 2334 O O . HIS B 1 131 ? 14.567 -1.640 -5.875 1.00 48.90 131 HIS B O 1
#

Secondary structure (DSSP, 8-state):
----TT-EE-TTSEEEEEETTEEEEEE-HHHHHHH-SEEEEE---TT-EE-BTSEEEEEEESS-EEEEEBSS-EEEEEE-THHHH-TTHHHH-TTTTT--EEEEESSGGGGGGSB-HHHHHHHHHHHHH--/----TT-EE-TTSEEEEEETTEEEEEE-HHHHHHH-SEEEEE---TT-EE-TTSEEEEEEESS-EEEEE-SS-EEEEEE-THHHH-TTHHHH-TTTTT--EEEEES-GGGGGGSBPHHHHHHHHHHHHS--

B-factor: mean 23.34, std 11.19, range [2.0, 87.71]